Protein AF-A0A8J6ZJK5-F1 (afdb_monomer_lite)

pLDDT: mean 78.64, std 18.68, range [30.69, 98.62]

Radius of gyration: 24.37 Å; chains: 1; bounding box: 62×48×64 Å

Foldseek 3Di:
DDDPVVLVVLLVVVLVLQVQAPAEEEEEPDDDDPLLVLLCVLSVRDHAAYADQDPDDQADPNHGYDHPQVCVVVDDPRYAYEYEDADADPFDQAWDFDQDPVGTDTHGYTYGYPVSSNVNSLQSVLVVVVVVVVVVPPVPDDDDCLSVLVSLQQSDDDPSFFDFDLDRPDDPPHDDFAADADQQEAEEAAEAAPPVSNQLLVQVLNVCSLYVNHAAEYQYAPPRDDPVNVVSCVVSVYHYHHDHADPDLPDPSVVRRVVSVVVRVVCCVVPGNHPYYHYHYSSGHGSHSCVVVVVVVVFVVDPDPDDPDDTDDDDDDDPD

Secondary structure (DSSP, 8-state):
---HHHHHHHHHHHHHHHHH-SEEEEEESSPPPHHHHHHHHHTT--EEEEE--SS--SEETTEEEE-HHHHGGG--TTEEEEEEESS----EEEEEEEEETTEEEEEEEEEEEHHHHHHHHHHHHHHHHHHHHHHTT-TT---SSHHHHHHTS----SSTTS---TT----TTS--------TTEEEEEESS---GGGHHHHHHHHHHHH-TTS-EEEEEETTTS-HHHHHHHHHTTPEEEEEPPPS---GGGHHHHHHHHHHHHHHHHHH---SEEEEEETT-----TTHHHHHHHHHHHS---STT-S-PPP------

Structure (mmCIF, N/CA/C/O backbone):
data_AF-A0A8J6ZJK5-F1
#
_entry.id   AF-A0A8J6ZJK5-F1
#
loop_
_atom_site.group_PDB
_atom_site.id
_atom_site.type_symbol
_atom_site.label_atom_id
_atom_site.label_alt_id
_atom_site.label_comp_id
_atom_site.label_asym_id
_atom_site.label_entity_id
_atom_site.label_seq_id
_atom_site.pdbx_PDB_ins_code
_atom_site.Cartn_x
_atom_site.Cartn_y
_atom_site.Cartn_z
_atom_site.occupancy
_atom_site.B_iso_or_equiv
_atom_site.auth_seq_id
_atom_site.auth_comp_id
_atom_site.auth_asym_id
_atom_site.auth_atom_id
_atom_site.pdbx_PDB_model_num
ATOM 1 N N . MET A 1 1 ? 0.257 11.912 -11.975 1.00 41.59 1 MET A N 1
ATOM 2 C CA . MET A 1 1 ? -0.752 11.065 -12.646 1.00 41.59 1 MET A CA 1
ATOM 3 C C . MET A 1 1 ? -0.160 10.677 -13.988 1.00 41.59 1 MET A C 1
ATOM 5 O O . MET A 1 1 ? 0.191 11.584 -14.732 1.00 41.59 1 MET A O 1
ATOM 9 N N . PHE A 1 2 ? 0.057 9.387 -14.253 1.00 52.62 2 PHE A N 1
ATOM 10 C CA . PHE A 1 2 ? 0.555 8.968 -15.565 1.00 52.62 2 PHE A CA 1
ATOM 11 C C . PHE A 1 2 ? -0.547 9.138 -16.614 1.00 52.62 2 PHE A C 1
ATOM 13 O O . PHE A 1 2 ? -1.710 8.826 -16.362 1.00 52.62 2 PHE A O 1
ATOM 20 N N . ASP A 1 3 ? -0.174 9.677 -17.770 1.00 70.25 3 ASP A N 1
ATOM 21 C CA . ASP A 1 3 ? -1.054 9.825 -18.925 1.00 70.25 3 ASP A CA 1
ATOM 22 C C . ASP A 1 3 ? -1.315 8.440 -19.544 1.00 70.25 3 ASP A C 1
ATOM 24 O O . ASP A 1 3 ? -0.391 7.767 -20.006 1.00 70.25 3 ASP A O 1
ATOM 28 N N . MET A 1 4 ? -2.577 7.998 -19.558 1.00 64.31 4 MET A N 1
ATOM 29 C CA . MET A 1 4 ? -2.952 6.687 -20.094 1.00 64.31 4 MET A CA 1
ATOM 30 C C . MET A 1 4 ? -2.630 6.552 -21.582 1.00 64.31 4 MET A C 1
ATOM 32 O O . MET A 1 4 ? -2.249 5.460 -22.008 1.00 64.31 4 MET A O 1
ATOM 36 N N . ASN A 1 5 ? -2.712 7.638 -22.355 1.00 72.69 5 ASN A N 1
ATOM 37 C CA . ASN A 1 5 ? -2.330 7.649 -23.767 1.00 72.69 5 ASN A CA 1
ATOM 38 C C . ASN A 1 5 ? -0.815 7.519 -23.926 1.00 72.69 5 ASN A C 1
ATOM 40 O O . ASN A 1 5 ? -0.335 6.886 -24.866 1.00 72.69 5 ASN A O 1
ATOM 44 N N . LYS A 1 6 ? -0.038 8.077 -22.990 1.00 79.00 6 LYS A N 1
ATOM 45 C CA . LYS A 1 6 ? 1.409 7.843 -22.924 1.00 79.00 6 LYS A CA 1
ATOM 46 C C . LYS A 1 6 ? 1.703 6.361 -22.673 1.00 79.00 6 LYS A C 1
ATOM 48 O O . LYS A 1 6 ? 2.438 5.779 -23.458 1.00 79.00 6 LYS A O 1
ATOM 53 N N . ILE A 1 7 ? 1.074 5.726 -21.679 1.00 77.06 7 ILE A N 1
ATOM 54 C CA . ILE A 1 7 ? 1.296 4.294 -21.392 1.00 77.06 7 ILE A CA 1
ATOM 55 C C . ILE A 1 7 ? 0.907 3.411 -22.595 1.00 77.06 7 ILE A C 1
ATOM 57 O O . ILE A 1 7 ? 1.635 2.473 -22.912 1.00 77.06 7 ILE A O 1
ATOM 61 N N . GLN A 1 8 ? -0.202 3.710 -23.294 1.00 80.44 8 GLN A N 1
ATOM 62 C CA . GLN A 1 8 ? -0.600 2.987 -24.522 1.00 80.44 8 GLN A CA 1
ATOM 63 C C . GLN A 1 8 ? 0.492 3.027 -25.576 1.00 80.44 8 GLN A C 1
ATOM 65 O O . GLN A 1 8 ? 0.928 1.983 -26.056 1.00 80.44 8 GLN A O 1
ATOM 70 N N . ARG A 1 9 ? 0.936 4.244 -25.902 1.00 84.31 9 ARG A N 1
ATOM 71 C CA . ARG A 1 9 ? 1.973 4.470 -26.906 1.00 84.31 9 ARG A CA 1
ATOM 72 C C . ARG A 1 9 ? 3.266 3.772 -26.516 1.00 84.31 9 ARG A C 1
ATOM 74 O O . ARG A 1 9 ? 3.796 3.024 -27.320 1.00 84.31 9 ARG A O 1
ATOM 81 N N . MET A 1 10 ? 3.694 3.902 -25.261 1.00 84.81 10 MET A N 1
ATOM 82 C CA . MET A 1 10 ? 4.894 3.230 -24.756 1.00 84.81 10 MET A CA 1
ATOM 83 C C . MET A 1 10 ? 4.815 1.709 -24.876 1.00 84.81 10 MET A C 1
ATOM 85 O O . MET A 1 10 ? 5.772 1.082 -25.316 1.00 84.81 10 MET A O 1
ATOM 89 N N . THR A 1 11 ? 3.673 1.119 -24.514 1.00 87.56 11 THR A N 1
ATOM 90 C CA . THR A 1 11 ? 3.456 -0.331 -24.627 1.00 87.56 11 THR A CA 1
ATOM 91 C C . THR A 1 11 ? 3.578 -0.776 -26.084 1.00 87.56 11 THR A C 1
ATOM 93 O O . THR A 1 11 ? 4.310 -1.717 -26.381 1.00 87.56 11 THR A O 1
ATOM 96 N N . ALA A 1 12 ? 2.905 -0.066 -26.996 1.00 89.12 12 ALA A N 1
ATOM 97 C CA . ALA A 1 12 ? 2.914 -0.374 -28.422 1.00 89.12 12 ALA A CA 1
ATOM 98 C C . ALA A 1 12 ? 4.305 -0.190 -29.048 1.00 89.12 12 ALA A C 1
ATOM 100 O O . ALA A 1 12 ? 4.769 -1.056 -29.786 1.00 89.12 12 ALA A O 1
ATOM 101 N N . GLU A 1 13 ? 4.998 0.903 -28.729 1.00 90.06 13 GLU A N 1
ATOM 102 C CA . GLU A 1 13 ? 6.346 1.173 -29.232 1.00 90.06 13 GLU A CA 1
ATOM 103 C C . GLU A 1 13 ? 7.361 0.153 -28.711 1.00 90.06 13 GLU A C 1
ATOM 105 O O . GLU A 1 13 ? 8.210 -0.295 -29.477 1.00 90.06 13 GLU A O 1
ATOM 110 N N . LEU A 1 14 ? 7.260 -0.257 -27.443 1.00 90.00 14 LEU A N 1
ATOM 111 C CA . LEU A 1 14 ? 8.129 -1.280 -26.864 1.00 90.00 14 LEU A CA 1
ATOM 112 C C . LEU A 1 14 ? 7.895 -2.655 -27.516 1.00 90.00 14 LEU A C 1
ATOM 114 O O . LEU A 1 14 ? 8.852 -3.370 -27.808 1.00 90.00 14 LEU A O 1
ATOM 118 N N . GLN A 1 15 ? 6.640 -3.011 -27.807 1.00 90.38 15 GLN A N 1
ATOM 119 C CA . GLN A 1 15 ? 6.311 -4.228 -28.558 1.00 90.38 15 GLN A CA 1
ATOM 120 C C . GLN A 1 15 ? 6.845 -4.176 -29.994 1.00 90.38 15 GLN A C 1
ATOM 122 O O . GLN A 1 15 ? 7.463 -5.134 -30.450 1.00 90.38 15 GLN A O 1
ATOM 127 N N . GLN A 1 16 ? 6.659 -3.059 -30.704 1.00 90.50 16 GLN A N 1
ATOM 128 C CA . GLN A 1 16 ? 7.200 -2.888 -32.057 1.00 90.50 16 GLN A CA 1
ATOM 129 C C . GLN A 1 16 ? 8.729 -2.941 -32.075 1.00 90.50 16 GLN A C 1
ATOM 131 O O . GLN A 1 16 ? 9.316 -3.562 -32.960 1.00 90.50 16 GLN A O 1
ATOM 136 N N . PHE A 1 17 ? 9.372 -2.333 -31.078 1.00 90.06 17 PHE A N 1
ATOM 137 C CA . PHE A 1 17 ? 10.814 -2.407 -30.890 1.00 90.06 17 PHE A CA 1
ATOM 138 C C . PHE A 1 17 ? 11.267 -3.863 -30.736 1.00 90.06 17 PHE A C 1
ATOM 140 O O . PHE A 1 17 ? 12.180 -4.301 -31.433 1.00 90.06 17 PHE A O 1
ATOM 147 N N . ALA A 1 18 ? 10.569 -4.643 -29.910 1.00 89.56 18 ALA A N 1
ATOM 148 C CA . ALA A 1 18 ? 10.882 -6.051 -29.699 1.00 89.56 18 ALA A CA 1
ATOM 149 C C . ALA A 1 18 ? 10.572 -6.969 -30.894 1.00 89.56 18 ALA A C 1
ATOM 151 O O . ALA A 1 18 ? 11.178 -8.025 -31.017 1.00 89.56 18 ALA A O 1
ATOM 152 N N . LEU A 1 19 ? 9.663 -6.580 -31.792 1.00 90.50 19 LEU A N 1
ATOM 153 C CA . LEU A 1 19 ? 9.425 -7.302 -33.050 1.00 90.50 19 LEU A CA 1
ATOM 154 C C . LEU A 1 19 ? 10.522 -7.046 -34.092 1.00 90.50 19 LEU A C 1
ATOM 156 O O . LEU A 1 19 ? 10.737 -7.865 -34.984 1.00 90.50 19 LEU A O 1
ATOM 160 N N . LYS A 1 20 ? 11.198 -5.896 -34.009 1.00 91.69 20 LYS A N 1
ATOM 161 C CA . LYS A 1 20 ? 12.254 -5.509 -34.950 1.00 91.69 20 LYS A CA 1
ATOM 162 C C . LYS A 1 20 ? 13.603 -6.152 -34.611 1.00 91.69 20 LYS A C 1
ATOM 164 O O . LYS A 1 20 ? 14.383 -6.439 -35.523 1.00 91.69 20 LYS A O 1
ATOM 169 N N . TYR A 1 21 ? 13.868 -6.372 -33.325 1.00 92.88 21 TYR A N 1
ATOM 170 C CA . TYR A 1 21 ? 15.169 -6.785 -32.800 1.00 92.88 21 TYR A CA 1
ATOM 171 C C . TYR A 1 21 ? 15.062 -8.080 -31.989 1.00 92.88 21 TYR A C 1
ATOM 173 O O . TYR A 1 21 ? 14.277 -8.160 -31.051 1.00 92.88 21 TYR A O 1
ATOM 181 N N . ASP A 1 22 ? 15.895 -9.071 -32.314 1.00 87.81 22 ASP A N 1
ATOM 182 C CA . ASP A 1 22 ? 15.875 -10.389 -31.655 1.00 87.81 22 ASP A CA 1
ATOM 183 C C . ASP A 1 22 ? 16.887 -10.492 -30.500 1.00 87.81 22 ASP A C 1
ATOM 185 O O . ASP A 1 22 ? 16.759 -11.346 -29.616 1.00 87.81 22 ASP A O 1
ATOM 189 N N . ASP A 1 23 ? 17.920 -9.644 -30.517 1.00 92.69 23 ASP A N 1
ATOM 190 C CA . ASP A 1 23 ? 19.032 -9.679 -29.569 1.00 92.69 23 ASP A CA 1
ATOM 191 C C . ASP A 1 23 ? 18.995 -8.450 -28.658 1.00 92.69 23 ASP A C 1
ATOM 193 O O . ASP A 1 23 ? 19.769 -7.501 -28.792 1.00 92.69 23 ASP A O 1
ATOM 197 N N . ILE A 1 24 ? 18.036 -8.469 -27.732 1.00 94.69 24 ILE A N 1
ATOM 198 C CA . ILE A 1 24 ? 17.768 -7.355 -26.822 1.00 94.69 24 ILE A CA 1
ATOM 199 C C . ILE A 1 24 ? 18.552 -7.528 -25.523 1.00 94.69 24 ILE A C 1
ATOM 201 O O . ILE A 1 24 ? 18.450 -8.557 -24.847 1.00 94.69 24 ILE A O 1
ATOM 205 N N . TYR A 1 25 ? 19.291 -6.489 -25.149 1.00 94.19 25 TYR A N 1
ATOM 206 C CA . TYR A 1 25 ? 20.043 -6.412 -23.900 1.00 94.19 25 TYR A CA 1
ATOM 207 C C . TYR A 1 25 ? 19.501 -5.300 -23.013 1.00 94.19 25 TYR A C 1
ATOM 209 O O . TYR A 1 25 ? 19.121 -4.241 -23.510 1.00 94.19 25 TYR A O 1
ATOM 217 N N . ILE A 1 26 ? 19.494 -5.520 -21.699 1.00 93.00 26 ILE A N 1
ATOM 218 C CA . ILE A 1 26 ? 19.072 -4.494 -20.739 1.00 93.00 26 ILE A CA 1
ATOM 219 C C . ILE A 1 26 ? 20.291 -3.842 -20.101 1.00 93.00 26 ILE A C 1
ATOM 221 O O . ILE A 1 26 ? 21.196 -4.540 -19.656 1.00 93.00 26 ILE A O 1
ATOM 225 N N . ILE A 1 27 ? 20.282 -2.514 -20.007 1.00 91.81 27 ILE A N 1
ATOM 226 C CA . ILE A 1 27 ? 21.262 -1.729 -19.252 1.00 91.81 27 ILE A CA 1
ATOM 227 C C . ILE A 1 27 ? 20.514 -0.979 -18.147 1.00 91.81 27 ILE A C 1
ATOM 229 O O . ILE A 1 27 ? 19.864 0.031 -18.435 1.00 91.81 27 ILE A O 1
ATOM 233 N N . PRO A 1 28 ? 20.553 -1.454 -16.895 1.00 89.38 28 PRO A N 1
ATOM 234 C CA . PRO A 1 28 ? 19.884 -0.770 -15.807 1.00 89.38 28 PRO A CA 1
ATOM 235 C C . PRO A 1 28 ? 20.820 0.246 -15.132 1.00 89.38 28 PRO A C 1
ATOM 237 O O . PRO A 1 28 ? 21.989 -0.036 -14.880 1.00 89.38 28 PRO A O 1
ATOM 240 N N . GLU A 1 29 ? 20.303 1.437 -14.821 1.00 83.31 29 GLU A N 1
ATOM 241 C CA . GLU A 1 29 ? 21.015 2.469 -14.048 1.00 83.31 29 GLU A CA 1
ATOM 242 C C . GLU A 1 29 ? 21.168 2.069 -12.567 1.00 83.31 29 GLU A C 1
ATOM 244 O O . GLU A 1 29 ? 22.120 2.467 -11.899 1.00 83.31 29 GLU A O 1
ATOM 249 N N . LYS A 1 30 ? 20.244 1.244 -12.058 1.00 76.56 30 LYS A N 1
ATOM 250 C CA . LYS A 1 30 ? 20.219 0.732 -10.679 1.00 76.56 30 LYS A CA 1
ATOM 251 C C . LYS A 1 30 ? 19.984 -0.779 -10.638 1.00 76.56 30 LYS A C 1
ATOM 253 O O . LYS A 1 30 ? 19.953 -1.439 -11.669 1.00 76.56 30 LYS A O 1
ATOM 258 N N . ALA A 1 31 ? 19.809 -1.333 -9.438 1.00 70.00 31 ALA A N 1
ATOM 259 C CA . ALA A 1 31 ? 19.440 -2.736 -9.272 1.00 70.00 31 ALA A CA 1
ATOM 260 C C . ALA A 1 31 ? 18.162 -3.065 -10.066 1.00 70.00 31 ALA A C 1
ATOM 262 O O . ALA A 1 31 ? 17.130 -2.417 -9.889 1.00 70.00 31 ALA A O 1
ATOM 263 N N . PHE A 1 32 ? 18.267 -4.066 -10.937 1.00 75.31 32 PHE A N 1
ATOM 264 C CA . PHE A 1 32 ? 17.178 -4.581 -11.760 1.00 75.31 32 PHE A CA 1
ATOM 265 C C . PHE A 1 32 ? 16.187 -5.355 -10.883 1.00 75.31 32 PHE A C 1
ATOM 267 O O . PHE A 1 32 ? 16.587 -6.261 -10.147 1.00 75.31 32 PHE A O 1
ATOM 274 N N . ALA A 1 33 ? 14.910 -4.982 -10.918 1.00 73.25 33 ALA A N 1
ATOM 275 C CA . ALA A 1 33 ? 13.880 -5.574 -10.074 1.00 73.25 33 ALA A CA 1
ATOM 276 C C . ALA A 1 33 ? 13.184 -6.757 -10.766 1.00 73.25 33 ALA A C 1
ATOM 278 O O . ALA A 1 33 ? 13.172 -6.881 -11.990 1.00 73.25 33 ALA A O 1
ATOM 279 N N . LEU A 1 34 ? 12.543 -7.622 -9.972 1.00 68.38 34 LEU A N 1
ATOM 280 C CA . LEU A 1 34 ? 11.737 -8.730 -10.497 1.00 68.38 34 LEU A CA 1
ATOM 281 C C . LEU A 1 34 ? 10.582 -8.228 -11.384 1.00 68.38 34 LEU A C 1
ATOM 283 O O . LEU A 1 34 ? 10.272 -8.845 -12.404 1.00 68.38 34 LEU A O 1
ATOM 287 N N . ASP A 1 35 ? 9.982 -7.095 -11.014 1.00 65.75 35 ASP A N 1
ATOM 288 C CA . ASP A 1 35 ? 8.878 -6.477 -11.755 1.00 65.75 35 ASP A CA 1
ATOM 289 C C . ASP A 1 35 ? 9.311 -6.029 -13.162 1.00 65.75 35 ASP A C 1
ATOM 291 O O . ASP A 1 35 ? 8.541 -6.173 -14.117 1.00 65.75 35 ASP A O 1
ATOM 295 N N . ASP A 1 36 ? 10.567 -5.587 -13.320 1.00 78.81 36 ASP A N 1
ATOM 296 C CA . ASP A 1 36 ? 11.129 -5.215 -14.622 1.00 78.81 36 ASP A CA 1
ATOM 297 C C . ASP A 1 36 ? 11.132 -6.424 -15.565 1.00 78.81 36 ASP A C 1
ATOM 299 O O . ASP A 1 36 ? 10.651 -6.355 -16.698 1.00 78.81 36 ASP A O 1
ATOM 303 N N . LEU A 1 37 ? 11.599 -7.579 -15.080 1.00 79.50 37 LEU A N 1
ATOM 304 C CA . LEU A 1 37 ? 11.608 -8.813 -15.864 1.00 79.50 37 LEU A CA 1
ATOM 305 C C . LEU A 1 37 ? 10.197 -9.321 -16.179 1.00 79.50 37 LEU A C 1
ATOM 307 O O . LEU A 1 37 ? 9.941 -9.818 -17.283 1.00 79.50 37 LEU A O 1
ATOM 311 N N . ALA A 1 38 ? 9.287 -9.215 -15.209 1.00 73.62 38 ALA A N 1
ATOM 312 C CA . ALA A 1 38 ? 7.911 -9.666 -15.350 1.00 73.62 38 ALA A CA 1
ATOM 313 C C . ALA A 1 38 ? 7.194 -8.929 -16.491 1.00 73.62 38 ALA A C 1
ATOM 315 O O . ALA A 1 38 ? 6.465 -9.566 -17.260 1.00 73.62 38 ALA A O 1
ATOM 316 N N . LEU A 1 39 ? 7.452 -7.625 -16.657 1.00 83.94 39 LEU A N 1
ATOM 317 C CA . LEU A 1 39 ? 6.958 -6.857 -17.799 1.00 83.94 39 LEU A CA 1
ATOM 318 C C . LEU A 1 39 ? 7.429 -7.446 -19.129 1.00 83.94 39 LEU A C 1
ATOM 320 O O . LEU A 1 39 ? 6.600 -7.762 -19.985 1.00 83.94 39 LEU A O 1
ATOM 324 N N . PHE A 1 40 ? 8.743 -7.595 -19.311 1.00 86.62 40 PHE A N 1
ATOM 325 C CA . PHE A 1 40 ? 9.303 -8.040 -20.589 1.00 86.62 40 PHE A CA 1
ATOM 326 C C . PHE A 1 40 ? 8.805 -9.433 -20.963 1.00 86.62 40 PHE A C 1
ATOM 328 O O . PHE A 1 40 ? 8.361 -9.643 -22.091 1.00 86.62 40 PHE A O 1
ATOM 335 N N . LYS A 1 41 ? 8.758 -10.358 -19.998 1.00 83.31 41 LYS A N 1
ATOM 336 C CA . LYS A 1 41 ? 8.191 -11.695 -20.208 1.00 83.31 41 LYS A CA 1
ATOM 337 C C . LYS A 1 41 ? 6.734 -11.630 -20.664 1.00 83.31 41 LYS A C 1
ATOM 339 O O . LYS A 1 41 ? 6.336 -12.363 -21.564 1.00 83.31 41 LYS A O 1
ATOM 344 N N . ARG A 1 42 ? 5.937 -10.744 -20.067 1.00 81.06 42 ARG A N 1
ATOM 345 C CA . ARG A 1 42 ? 4.517 -10.586 -20.398 1.00 81.06 42 ARG A CA 1
ATOM 346 C C . ARG A 1 42 ? 4.284 -9.979 -21.775 1.00 81.06 42 ARG A C 1
ATOM 348 O O . ARG A 1 42 ? 3.329 -10.347 -22.448 1.00 81.06 42 ARG A O 1
ATOM 355 N N . LEU A 1 43 ? 5.170 -9.085 -22.194 1.00 84.69 43 LEU A N 1
ATOM 356 C CA . LEU A 1 43 ? 5.200 -8.538 -23.546 1.00 84.69 43 LEU A CA 1
ATOM 357 C C . LEU A 1 43 ? 5.834 -9.495 -24.569 1.00 84.69 43 LEU A C 1
ATOM 359 O O . LEU A 1 43 ? 5.959 -9.128 -25.734 1.00 84.69 43 LEU A O 1
ATOM 363 N N . ASN A 1 44 ? 6.216 -10.708 -24.151 1.00 85.56 44 ASN A N 1
ATOM 364 C CA . ASN A 1 44 ? 6.927 -11.695 -24.962 1.00 85.56 44 ASN A CA 1
ATOM 365 C C . ASN A 1 44 ? 8.256 -11.167 -25.538 1.00 85.56 44 ASN A C 1
ATOM 367 O O . ASN A 1 44 ? 8.681 -11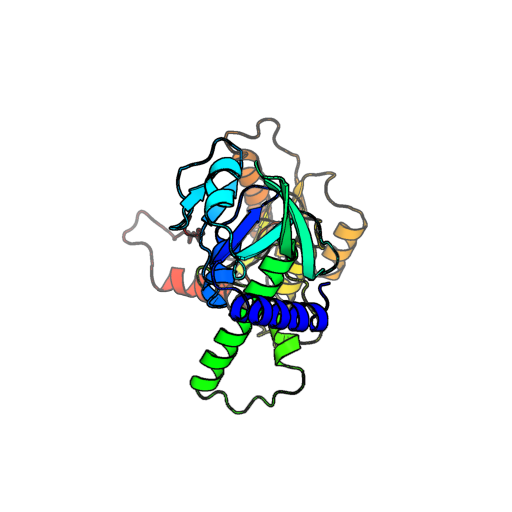.542 -26.629 1.00 85.56 44 ASN A O 1
ATOM 371 N N . ILE A 1 45 ? 8.918 -10.283 -24.793 1.00 90.00 45 ILE A N 1
ATOM 372 C CA . ILE A 1 45 ? 10.204 -9.690 -25.151 1.00 90.00 45 ILE A CA 1
ATOM 373 C C . ILE A 1 45 ? 11.305 -10.585 -24.595 1.00 90.00 45 ILE A C 1
ATOM 375 O O . ILE A 1 45 ? 11.454 -10.743 -23.380 1.00 90.00 45 ILE A O 1
ATOM 379 N N . LYS A 1 46 ? 12.089 -11.185 -25.491 1.00 90.25 46 LYS A N 1
ATOM 380 C CA . LYS A 1 46 ? 13.179 -12.083 -25.114 1.00 90.25 46 LYS A CA 1
ATOM 381 C C . LYS A 1 46 ? 14.441 -11.288 -24.795 1.00 90.25 46 LYS A C 1
ATOM 383 O O . LYS A 1 46 ? 15.134 -10.814 -25.690 1.00 90.25 46 LYS A O 1
ATOM 388 N N . ILE A 1 47 ? 14.766 -11.198 -23.510 1.00 92.88 47 ILE A N 1
ATOM 389 C CA . ILE A 1 47 ? 16.003 -10.568 -23.046 1.00 92.88 47 ILE A CA 1
ATOM 390 C C . ILE A 1 47 ? 17.153 -11.570 -23.143 1.00 92.88 47 ILE A C 1
ATOM 392 O O . ILE A 1 47 ? 17.072 -12.677 -22.609 1.00 92.88 47 ILE A O 1
ATOM 396 N N . ARG A 1 48 ? 18.228 -11.196 -23.842 1.00 93.44 48 ARG A N 1
ATOM 397 C CA . ARG A 1 48 ? 19.423 -12.035 -24.007 1.00 93.44 48 ARG A CA 1
ATOM 398 C C . ARG A 1 48 ? 20.311 -12.028 -22.781 1.00 93.44 48 ARG A C 1
ATOM 400 O O . ARG A 1 48 ? 20.807 -13.083 -22.397 1.00 93.44 48 ARG A O 1
ATOM 407 N N . ALA A 1 49 ? 20.546 -10.846 -22.229 1.00 92.69 49 ALA A N 1
ATOM 408 C CA . ALA A 1 49 ? 21.322 -10.653 -21.018 1.00 92.69 49 ALA A CA 1
ATOM 409 C C . ALA A 1 49 ? 21.083 -9.258 -20.437 1.00 92.69 49 ALA A C 1
ATOM 411 O O . ALA A 1 49 ? 20.643 -8.338 -21.136 1.00 92.69 49 ALA A O 1
ATOM 412 N N . ILE A 1 50 ? 21.445 -9.108 -19.170 1.00 91.81 50 ILE A N 1
ATOM 413 C CA . ILE A 1 50 ? 21.575 -7.817 -18.503 1.00 91.81 50 ILE A CA 1
ATOM 414 C C . ILE A 1 50 ? 23.052 -7.417 -18.566 1.00 91.81 50 ILE A C 1
ATOM 416 O O . ILE A 1 50 ? 23.933 -8.209 -18.232 1.00 91.81 50 ILE A O 1
ATOM 420 N N . ILE A 1 51 ? 23.331 -6.201 -19.024 1.00 91.06 51 ILE A N 1
ATOM 421 C CA . ILE A 1 51 ? 24.674 -5.626 -19.051 1.00 91.06 51 ILE A CA 1
ATOM 422 C C . ILE A 1 51 ? 24.850 -4.801 -17.781 1.00 91.06 51 ILE A C 1
ATOM 424 O O . ILE A 1 51 ? 24.190 -3.776 -17.608 1.00 91.06 51 ILE A O 1
ATOM 428 N N . PHE A 1 52 ? 25.742 -5.241 -16.899 1.00 87.88 52 PHE A N 1
ATOM 429 C CA . PHE A 1 52 ? 26.015 -4.565 -15.635 1.00 87.88 52 PHE A CA 1
ATOM 430 C C . PHE A 1 52 ? 27.488 -4.741 -15.251 1.00 87.88 52 PHE A C 1
ATOM 432 O O . PHE A 1 52 ? 27.969 -5.862 -15.107 1.00 87.88 52 PHE A O 1
ATOM 439 N N . ASP A 1 53 ? 28.214 -3.633 -15.082 1.00 78.69 53 ASP A N 1
ATOM 440 C CA . ASP A 1 53 ? 29.665 -3.655 -14.822 1.00 78.69 53 ASP A CA 1
ATOM 441 C C . ASP A 1 53 ? 30.030 -3.749 -13.321 1.00 78.69 53 ASP A C 1
ATOM 443 O O . ASP A 1 53 ? 31.211 -3.749 -12.965 1.00 78.69 53 ASP A O 1
ATOM 447 N N . GLY A 1 54 ? 29.038 -3.855 -12.429 1.00 76.25 54 GLY A N 1
ATOM 448 C CA . GLY A 1 54 ? 29.245 -4.032 -10.987 1.00 76.25 54 GLY A CA 1
ATOM 449 C C . GLY A 1 54 ? 29.538 -5.479 -10.559 1.00 76.25 54 GLY A C 1
ATOM 450 O O . GLY A 1 54 ? 29.497 -6.415 -11.356 1.00 76.25 54 GLY A O 1
ATOM 451 N N . ASN A 1 55 ? 29.815 -5.672 -9.265 1.00 66.00 55 ASN A N 1
ATOM 452 C CA . ASN A 1 55 ? 29.883 -7.005 -8.656 1.00 66.00 55 ASN A CA 1
ATOM 453 C C . ASN A 1 55 ? 28.456 -7.530 -8.456 1.00 66.00 55 ASN A C 1
ATOM 455 O O . ASN A 1 55 ? 27.827 -7.236 -7.442 1.00 66.00 55 ASN A O 1
ATOM 459 N N . ALA A 1 56 ? 27.948 -8.263 -9.440 1.00 65.50 56 ALA A N 1
ATOM 460 C CA . ALA A 1 56 ? 26.652 -8.925 -9.386 1.00 65.50 56 ALA A CA 1
ATOM 461 C C . ALA A 1 56 ? 26.811 -10.438 -9.582 1.00 65.50 56 ALA A C 1
ATOM 463 O O . ALA A 1 56 ? 27.857 -10.914 -10.037 1.00 65.50 56 ALA A O 1
ATOM 464 N N . ASP A 1 57 ? 25.767 -11.186 -9.233 1.00 72.56 57 ASP A N 1
ATOM 465 C CA . ASP A 1 57 ? 25.663 -12.604 -9.559 1.00 72.56 57 ASP A CA 1
ATOM 466 C C . ASP A 1 57 ? 25.791 -12.828 -11.074 1.00 72.56 57 ASP A C 1
ATOM 468 O O . ASP A 1 57 ? 25.534 -11.938 -11.883 1.00 72.56 57 ASP A O 1
ATOM 472 N N . LYS A 1 58 ? 26.189 -14.039 -11.485 1.00 80.38 58 LYS A N 1
ATOM 473 C CA . LYS A 1 58 ? 26.344 -14.386 -12.914 1.00 80.38 58 LYS A CA 1
ATOM 474 C C . LYS A 1 58 ? 25.017 -14.387 -13.684 1.00 80.38 58 LYS A C 1
ATOM 476 O O . LYS A 1 58 ? 25.010 -14.455 -14.912 1.00 80.38 58 LYS A O 1
ATOM 481 N N . GLU A 1 59 ? 23.903 -14.349 -12.969 1.00 82.69 59 GLU A N 1
ATOM 482 C CA . GLU A 1 59 ? 22.554 -14.438 -13.500 1.00 82.69 59 GLU A CA 1
ATOM 483 C C . GLU A 1 59 ? 21.583 -13.774 -12.524 1.00 82.69 59 GLU A C 1
ATOM 485 O O . GLU A 1 59 ? 21.786 -13.822 -11.311 1.00 82.69 59 GLU A O 1
ATOM 490 N N . LEU A 1 60 ? 20.514 -13.186 -13.052 1.00 78.69 60 LEU A N 1
ATOM 491 C CA . LEU A 1 60 ? 19.413 -12.640 -12.278 1.00 78.69 60 LEU A CA 1
ATOM 492 C C . LEU A 1 60 ? 18.093 -13.149 -12.864 1.00 78.69 60 LEU A C 1
ATOM 494 O O . LEU A 1 60 ? 17.760 -12.870 -14.015 1.00 78.69 60 LEU A O 1
ATOM 498 N N . PHE A 1 61 ? 17.356 -13.926 -12.065 1.00 77.75 61 PHE A N 1
ATOM 499 C CA . PHE A 1 61 ? 16.046 -14.495 -12.415 1.00 77.75 61 PHE A CA 1
ATOM 500 C C . PHE A 1 61 ? 16.002 -15.276 -13.749 1.00 77.75 61 PHE A C 1
ATOM 502 O O . PHE A 1 61 ? 15.046 -15.134 -14.515 1.00 77.75 61 PHE A O 1
ATOM 509 N N . GLY A 1 62 ? 17.007 -16.096 -14.071 1.00 80.62 62 GLY A N 1
ATOM 510 C CA . GLY A 1 62 ? 17.037 -16.817 -15.353 1.00 80.62 62 GLY A CA 1
ATOM 511 C C . GLY A 1 62 ? 17.751 -16.071 -16.481 1.00 80.62 62 GLY A C 1
ATOM 512 O O . GLY A 1 62 ? 17.940 -16.639 -17.557 1.00 80.62 62 GLY A O 1
ATOM 513 N N . VAL A 1 63 ? 18.110 -14.796 -16.282 1.00 85.44 63 VAL A N 1
ATOM 514 C CA . VAL A 1 63 ? 18.738 -13.952 -17.306 1.00 85.44 63 VAL A CA 1
ATOM 515 C C . VAL A 1 63 ? 20.216 -13.752 -16.972 1.00 85.44 63 VAL A C 1
ATOM 517 O O . VAL A 1 63 ? 20.527 -13.240 -15.895 1.00 85.44 63 VAL A O 1
ATOM 520 N N . PRO A 1 64 ? 21.149 -14.120 -17.867 1.00 90.56 64 PRO A N 1
ATOM 521 C CA . PRO A 1 64 ? 22.571 -13.990 -17.585 1.00 90.56 64 PRO A CA 1
ATOM 522 C C . PRO A 1 64 ? 22.966 -12.518 -17.446 1.00 90.56 64 PRO A C 1
ATOM 524 O O . PRO A 1 64 ? 22.468 -11.657 -18.179 1.00 90.56 64 PRO A O 1
ATOM 527 N N . ILE A 1 65 ? 23.891 -12.244 -16.529 1.00 90.00 65 ILE A N 1
ATOM 528 C CA . ILE A 1 65 ? 24.516 -10.931 -16.375 1.00 90.00 65 ILE A CA 1
ATOM 529 C C . ILE A 1 65 ? 25.903 -10.989 -17.009 1.00 90.00 65 ILE A C 1
ATOM 531 O O . ILE A 1 65 ? 26.690 -11.893 -16.731 1.00 90.00 65 ILE A O 1
ATOM 535 N N . PHE A 1 66 ? 26.204 -10.013 -17.858 1.00 89.88 66 PHE A N 1
ATOM 536 C CA . PHE A 1 66 ? 27.510 -9.871 -18.489 1.00 89.88 66 PHE A CA 1
ATOM 537 C C . PHE A 1 66 ? 28.045 -8.457 -18.310 1.00 89.88 66 PHE A C 1
ATOM 539 O O . PHE A 1 66 ? 27.289 -7.487 -18.222 1.00 89.88 66 PHE A O 1
ATOM 546 N N . LYS A 1 67 ? 29.369 -8.328 -18.345 1.00 88.44 67 LYS A N 1
ATOM 547 C CA . LYS A 1 67 ? 30.008 -7.014 -18.456 1.00 88.44 67 LYS A CA 1
ATOM 548 C C . LYS A 1 67 ? 29.892 -6.495 -19.878 1.00 88.44 67 LYS A C 1
ATOM 550 O O . LYS A 1 67 ? 29.885 -7.280 -20.831 1.00 88.44 67 LYS A O 1
ATOM 555 N N . MET A 1 68 ? 29.899 -5.175 -20.057 1.00 85.75 68 MET A N 1
ATOM 556 C CA . MET A 1 68 ? 29.850 -4.582 -21.402 1.00 85.75 68 MET A CA 1
ATOM 557 C C . MET A 1 68 ? 30.984 -5.130 -22.288 1.00 85.75 68 MET A C 1
ATOM 559 O O . MET A 1 68 ? 30.788 -5.402 -23.475 1.00 85.75 68 MET A O 1
ATOM 563 N N . THR A 1 69 ? 32.153 -5.391 -21.689 1.00 84.94 69 THR A N 1
ATOM 564 C CA . THR A 1 69 ? 33.338 -5.939 -22.363 1.00 84.94 69 THR A CA 1
ATOM 565 C C . THR A 1 69 ? 33.182 -7.369 -22.897 1.00 84.94 69 THR A C 1
ATOM 567 O O . THR A 1 69 ? 33.968 -7.806 -23.741 1.00 84.94 69 THR A O 1
ATOM 570 N N . GLU A 1 70 ? 32.185 -8.108 -22.420 1.00 86.00 70 GLU A N 1
ATOM 571 C CA . GLU A 1 70 ? 31.909 -9.491 -22.813 1.00 86.00 70 GLU A CA 1
ATOM 572 C C . GLU A 1 70 ? 30.820 -9.558 -23.887 1.00 86.00 70 GLU A C 1
ATOM 574 O O . GLU A 1 70 ? 30.838 -10.447 -24.743 1.00 86.00 70 GLU A O 1
ATOM 579 N N . VAL A 1 71 ? 29.882 -8.606 -23.863 1.00 87.62 71 VAL A N 1
ATOM 580 C CA . VAL A 1 71 ? 28.705 -8.625 -24.737 1.00 87.62 71 VAL A CA 1
ATOM 581 C C . VAL A 1 71 ? 28.971 -7.999 -26.095 1.00 87.62 71 VAL A C 1
ATOM 583 O O . VAL A 1 71 ? 28.441 -8.508 -27.078 1.00 87.62 71 VAL A O 1
ATOM 586 N N . TYR A 1 72 ? 29.824 -6.973 -26.203 1.00 84.69 72 TYR A N 1
ATOM 587 C CA . TYR A 1 72 ? 29.983 -6.254 -27.477 1.00 84.69 72 TYR A CA 1
ATOM 588 C C . TYR A 1 72 ? 30.420 -7.156 -28.649 1.00 84.69 72 TYR A C 1
ATOM 590 O O . TYR A 1 72 ? 30.135 -6.856 -29.804 1.00 84.69 72 TYR A O 1
ATOM 598 N N . LYS A 1 73 ? 31.084 -8.288 -28.366 1.00 85.25 73 LYS A N 1
ATOM 599 C CA . LYS A 1 73 ? 31.482 -9.299 -29.367 1.00 85.25 73 LYS A CA 1
ATOM 600 C C . LYS A 1 73 ? 30.299 -10.036 -29.997 1.00 85.25 73 LYS A C 1
ATOM 602 O O . LYS A 1 73 ? 30.480 -10.715 -30.999 1.00 85.25 73 LYS A O 1
ATOM 607 N N . LYS A 1 74 ? 29.122 -9.940 -29.383 1.00 87.38 74 LYS A N 1
ATOM 608 C CA . LYS A 1 74 ? 27.878 -10.592 -29.799 1.00 87.38 74 LYS A CA 1
ATOM 609 C C . LYS A 1 74 ? 26.932 -9.636 -30.530 1.00 87.38 74 LYS A C 1
ATOM 611 O O . LYS A 1 74 ? 25.909 -10.091 -31.028 1.00 87.38 74 LYS A O 1
ATOM 616 N N . PHE A 1 75 ? 27.254 -8.341 -30.587 1.00 89.75 75 PHE A N 1
ATOM 617 C CA . PHE A 1 75 ? 26.412 -7.345 -31.242 1.00 89.75 75 PHE A CA 1
ATOM 618 C C . PHE A 1 75 ? 26.372 -7.549 -32.759 1.00 89.75 75 PHE A C 1
ATOM 620 O O . PHE A 1 75 ? 27.385 -7.829 -33.397 1.00 89.75 75 PHE A O 1
ATOM 627 N N . ASN A 1 76 ? 25.180 -7.387 -33.321 1.00 87.62 76 ASN A N 1
ATOM 628 C CA . ASN A 1 76 ? 24.869 -7.523 -34.737 1.00 87.62 76 ASN A CA 1
ATOM 629 C C . ASN A 1 76 ? 23.756 -6.530 -35.133 1.00 87.62 76 ASN A C 1
ATOM 631 O O . ASN A 1 76 ? 23.252 -5.773 -34.308 1.00 87.62 76 ASN A O 1
ATOM 635 N N . GLU A 1 77 ? 23.346 -6.541 -36.398 1.00 85.56 77 GLU A N 1
ATOM 636 C CA . GLU A 1 77 ? 22.315 -5.640 -36.941 1.00 85.56 77 GLU A CA 1
ATOM 637 C C . GLU A 1 77 ? 20.915 -5.798 -36.315 1.00 85.56 77 GLU A C 1
ATOM 639 O O . GLU A 1 77 ? 20.093 -4.884 -36.393 1.00 85.56 77 GLU A O 1
ATOM 644 N N . ARG A 1 78 ? 20.647 -6.936 -35.664 1.00 90.75 78 ARG A N 1
ATOM 645 C CA . ARG A 1 78 ? 19.408 -7.223 -34.925 1.00 90.75 78 ARG A CA 1
ATOM 646 C C . ARG A 1 78 ? 19.545 -6.983 -33.419 1.00 90.75 78 ARG A C 1
ATOM 648 O O . ARG A 1 78 ? 18.626 -7.314 -32.670 1.00 90.75 78 ARG A O 1
ATOM 655 N N . THR A 1 79 ? 20.669 -6.417 -32.973 1.00 93.00 79 THR A N 1
ATOM 656 C CA . THR A 1 79 ? 20.910 -6.067 -31.572 1.00 93.00 79 THR A CA 1
ATOM 657 C C . THR A 1 79 ? 20.255 -4.747 -31.208 1.00 93.00 79 THR A C 1
ATOM 659 O O . THR A 1 79 ? 20.353 -3.766 -31.946 1.00 93.00 79 THR A O 1
ATOM 662 N N . ALA A 1 80 ? 19.650 -4.708 -30.025 1.00 94.25 80 ALA A N 1
ATOM 663 C CA . ALA A 1 80 ? 19.092 -3.490 -29.469 1.00 94.25 80 ALA A CA 1
ATOM 664 C C . ALA A 1 80 ? 19.231 -3.428 -27.949 1.00 94.25 80 ALA A C 1
ATOM 666 O O . ALA A 1 80 ? 19.433 -4.440 -27.275 1.00 94.25 80 ALA A O 1
ATOM 667 N N . LEU A 1 81 ? 19.120 -2.217 -27.411 1.00 93.88 81 LEU A N 1
ATOM 668 C CA . LEU A 1 81 ? 19.250 -1.950 -25.986 1.00 93.88 81 LEU A CA 1
ATOM 669 C C . LEU A 1 81 ? 17.911 -1.506 -25.400 1.00 93.88 81 LEU A C 1
ATOM 671 O O . LEU A 1 81 ? 17.177 -0.736 -26.013 1.00 93.88 81 LEU A O 1
ATOM 675 N N . ILE A 1 82 ? 17.616 -1.941 -24.182 1.00 92.88 82 ILE A N 1
ATOM 676 C CA . ILE A 1 82 ? 16.610 -1.315 -23.326 1.00 92.88 82 ILE A CA 1
ATOM 677 C C . ILE A 1 82 ? 17.353 -0.715 -22.142 1.00 92.88 82 ILE A C 1
ATOM 679 O O . ILE A 1 82 ? 18.028 -1.427 -21.400 1.00 92.88 82 ILE A O 1
ATOM 683 N N . MET A 1 83 ? 17.251 0.597 -21.970 1.00 90.69 83 MET A N 1
ATOM 684 C CA . MET A 1 83 ? 17.883 1.288 -20.854 1.00 90.69 83 MET A CA 1
ATOM 685 C C . MET A 1 83 ? 16.857 1.633 -19.791 1.00 90.69 83 MET A C 1
ATOM 687 O O . MET A 1 83 ? 15.873 2.311 -20.092 1.00 90.69 83 MET A O 1
ATOM 691 N N . LEU A 1 84 ? 17.119 1.194 -18.561 1.00 88.69 84 LEU A N 1
ATOM 692 C CA . LEU A 1 84 ? 16.258 1.464 -17.416 1.00 88.69 84 LEU A CA 1
ATOM 693 C C . LEU A 1 84 ? 16.846 2.575 -16.560 1.00 88.69 84 LEU A C 1
ATOM 695 O O . LEU A 1 84 ? 17.895 2.386 -15.949 1.00 88.69 84 LEU A O 1
ATOM 699 N N . PHE A 1 85 ? 16.147 3.704 -16.493 1.00 85.12 85 PHE A N 1
ATOM 700 C CA . PHE A 1 85 ? 16.544 4.853 -15.681 1.00 85.12 85 PHE A CA 1
ATOM 701 C C . PHE A 1 85 ? 15.716 4.961 -14.398 1.00 85.12 85 PHE A C 1
ATOM 703 O O . PHE A 1 85 ? 14.566 4.519 -14.319 1.00 85.12 85 PHE A O 1
ATOM 710 N N . GLU A 1 86 ? 16.290 5.574 -13.367 1.00 77.00 86 GLU A N 1
ATOM 711 C CA . GLU A 1 86 ? 15.592 5.799 -12.104 1.00 77.00 86 GLU A CA 1
ATOM 712 C C . GLU A 1 86 ? 14.502 6.865 -12.241 1.00 77.00 86 GLU A C 1
ATOM 714 O O . GLU A 1 86 ? 13.418 6.722 -11.676 1.00 77.00 86 GLU A O 1
ATOM 719 N N . LYS A 1 87 ? 14.775 7.929 -13.001 1.00 73.50 87 LYS A N 1
ATOM 720 C CA . LYS A 1 87 ? 13.846 9.047 -13.178 1.00 73.50 87 LYS A CA 1
ATOM 721 C C . LYS A 1 87 ? 13.097 8.942 -14.504 1.00 73.50 87 LYS A C 1
ATOM 723 O O . LYS A 1 87 ? 13.674 8.473 -15.483 1.00 73.50 87 LYS A O 1
ATOM 728 N N . PRO A 1 88 ? 11.839 9.420 -14.564 1.00 63.41 88 PRO A N 1
ATOM 729 C CA . PRO A 1 88 ? 11.112 9.552 -15.817 1.00 63.41 88 PRO A CA 1
ATOM 730 C C . PRO A 1 88 ? 11.932 10.368 -16.811 1.00 63.41 88 PRO A C 1
ATOM 732 O O . PRO A 1 88 ? 12.250 11.534 -16.566 1.00 63.41 88 PRO A O 1
ATOM 735 N N . VAL A 1 89 ? 12.259 9.748 -17.932 1.00 67.50 89 VAL A N 1
ATOM 736 C CA . VAL A 1 89 ? 12.879 10.399 -19.080 1.00 67.50 89 VAL A CA 1
ATOM 737 C C . VAL A 1 89 ? 11.843 10.458 -20.199 1.00 67.50 89 VAL A C 1
ATOM 739 O O . VAL A 1 89 ? 10.914 9.647 -20.222 1.00 67.50 89 VAL A O 1
ATOM 742 N N . PRO A 1 90 ? 11.910 11.446 -21.105 1.00 63.09 90 PRO A N 1
ATOM 743 C CA . PRO A 1 90 ? 11.093 11.406 -22.306 1.00 63.09 90 PRO A CA 1
ATOM 744 C C . PRO A 1 90 ? 11.306 10.062 -23.004 1.00 63.09 90 PRO A C 1
ATOM 746 O O . PRO A 1 90 ? 12.434 9.574 -23.076 1.00 63.09 90 PRO A O 1
ATOM 749 N N . LEU A 1 91 ? 10.221 9.472 -23.498 1.00 61.31 91 LEU A N 1
ATOM 750 C CA . LEU A 1 91 ? 10.297 8.270 -24.312 1.00 61.31 91 LEU A CA 1
ATOM 751 C C . LEU A 1 91 ? 11.113 8.601 -25.557 1.00 61.31 91 LEU A C 1
ATOM 753 O O . LEU A 1 91 ? 10.699 9.438 -26.361 1.00 61.31 91 LEU A O 1
ATOM 757 N N . ILE A 1 92 ? 12.284 7.991 -25.691 1.00 66.12 92 ILE A N 1
ATOM 758 C CA . ILE A 1 92 ? 13.133 8.204 -26.854 1.00 66.12 92 ILE A CA 1
ATOM 759 C C . ILE A 1 92 ? 13.559 6.826 -27.342 1.00 66.12 92 ILE A C 1
ATOM 761 O O . ILE A 1 92 ? 14.380 6.153 -26.717 1.00 66.12 92 ILE A O 1
ATOM 765 N N . GLN A 1 93 ? 13.009 6.421 -28.487 1.00 72.25 93 GLN A N 1
ATOM 766 C CA . GLN A 1 93 ? 13.738 5.521 -29.367 1.00 72.25 93 GLN A CA 1
ATOM 767 C C . GLN A 1 93 ? 14.933 6.309 -29.892 1.00 72.25 93 GLN A C 1
ATOM 769 O O . GLN A 1 93 ? 14.784 7.247 -30.675 1.00 72.25 93 GLN A O 1
ATOM 774 N N . THR A 1 94 ? 16.112 5.985 -29.382 1.00 81.06 94 THR A N 1
ATOM 775 C CA . THR A 1 94 ? 17.352 6.679 -29.715 1.00 81.06 94 THR A CA 1
ATOM 776 C C . THR A 1 94 ? 18.343 5.713 -30.341 1.00 81.06 94 THR A C 1
ATOM 778 O O . THR A 1 94 ? 18.105 4.509 -30.437 1.00 81.06 94 THR A O 1
ATOM 781 N N . THR A 1 95 ? 19.472 6.250 -30.778 1.00 84.38 95 THR A N 1
ATOM 782 C CA . THR A 1 95 ? 20.657 5.468 -31.102 1.00 84.38 95 THR A CA 1
ATOM 783 C C . THR A 1 95 ? 21.754 5.831 -30.111 1.00 84.38 95 THR A C 1
ATOM 785 O O . THR A 1 95 ? 21.981 7.007 -29.836 1.00 84.38 95 THR A O 1
ATOM 788 N N . ILE A 1 96 ? 22.417 4.823 -29.553 1.00 84.19 96 ILE A N 1
ATOM 789 C CA . ILE A 1 96 ? 23.477 4.988 -28.564 1.00 84.19 96 ILE A CA 1
ATOM 790 C C . ILE A 1 96 ? 24.785 4.524 -29.162 1.00 84.19 96 ILE A C 1
ATOM 792 O O . ILE A 1 96 ? 24.913 3.378 -29.591 1.00 84.19 96 ILE A O 1
ATOM 796 N N . ASP A 1 97 ? 25.771 5.411 -29.126 1.00 85.12 97 ASP A N 1
ATOM 797 C CA . ASP A 1 97 ? 27.137 5.078 -29.489 1.00 85.12 97 ASP A CA 1
ATOM 798 C C . ASP A 1 97 ? 27.807 4.318 -28.344 1.00 85.12 97 ASP A C 1
ATOM 800 O O . ASP A 1 97 ? 28.219 4.893 -27.334 1.00 85.12 97 ASP A O 1
ATOM 804 N N . VAL A 1 98 ? 27.961 3.013 -28.521 1.00 82.12 98 VAL A N 1
ATOM 805 C CA . VAL A 1 98 ? 28.753 2.165 -27.638 1.00 82.12 98 VAL A CA 1
ATOM 806 C C . VAL A 1 98 ? 30.186 2.124 -28.154 1.00 82.12 98 VAL A C 1
ATOM 808 O O . VAL A 1 98 ? 30.456 1.799 -29.314 1.00 82.12 98 VAL A O 1
ATOM 811 N N . LYS A 1 99 ? 31.139 2.456 -27.280 1.00 79.56 99 LYS A N 1
ATOM 812 C CA . LYS A 1 99 ? 32.564 2.332 -27.589 1.00 79.56 99 LYS A CA 1
ATOM 813 C C . LYS A 1 99 ? 32.971 0.862 -27.497 1.00 79.56 99 LYS A C 1
ATOM 815 O O . LYS A 1 99 ? 32.888 0.259 -26.432 1.00 79.56 99 LYS A O 1
ATOM 820 N N . VAL A 1 100 ? 33.441 0.310 -28.608 1.00 78.62 100 VAL A N 1
ATOM 821 C CA . VAL A 1 100 ? 33.932 -1.069 -28.733 1.00 78.62 100 VAL A CA 1
ATOM 822 C C . VAL A 1 100 ? 35.413 -1.049 -29.145 1.00 78.62 100 VAL A C 1
ATOM 824 O O . VAL A 1 100 ? 35.896 -0.023 -29.626 1.00 78.62 100 VAL A O 1
ATOM 827 N N . PRO A 1 101 ? 36.191 -2.132 -28.965 1.00 74.75 101 PRO A N 1
ATOM 828 C CA . PRO A 1 101 ? 37.634 -2.105 -29.237 1.00 74.75 101 PRO A CA 1
ATOM 829 C C . PRO A 1 101 ? 38.016 -1.724 -30.673 1.00 74.75 101 PRO A C 1
ATOM 831 O O . PRO A 1 101 ? 39.089 -1.174 -30.890 1.00 74.75 101 PRO A O 1
ATOM 834 N N . TRP A 1 102 ? 37.142 -1.992 -31.646 1.00 74.62 102 TRP A N 1
ATOM 835 C CA . TRP A 1 102 ? 37.351 -1.672 -33.063 1.00 74.62 102 TRP A CA 1
ATOM 836 C C . TRP A 1 102 ? 36.679 -0.365 -33.516 1.00 74.62 102 TRP A C 1
ATOM 838 O O . TRP A 1 102 ? 36.648 -0.088 -34.711 1.00 74.62 102 TRP A O 1
ATOM 848 N N . GLY A 1 103 ? 36.136 0.448 -32.600 1.00 81.94 103 GLY A N 1
ATOM 849 C CA . GLY A 1 103 ? 35.563 1.754 -32.939 1.00 81.94 103 GLY A CA 1
ATOM 850 C C . GLY A 1 103 ? 34.321 2.127 -32.133 1.00 81.94 103 GLY A C 1
ATOM 851 O O . GLY A 1 103 ? 34.184 1.792 -30.958 1.00 81.94 103 GLY A O 1
ATOM 852 N N . LYS A 1 104 ? 33.405 2.864 -32.761 1.00 82.31 104 LYS A N 1
ATOM 853 C CA . LYS A 1 104 ? 32.080 3.160 -32.206 1.00 82.31 104 LYS A CA 1
ATOM 854 C C . LYS A 1 104 ? 31.035 2.332 -32.942 1.00 82.31 104 LYS A C 1
ATOM 856 O O . LYS A 1 104 ? 31.067 2.255 -34.166 1.00 82.31 104 LYS A O 1
ATOM 861 N N . CYS A 1 105 ? 30.133 1.718 -32.189 1.00 82.25 105 CYS A N 1
ATOM 862 C CA . CYS A 1 105 ? 28.976 1.008 -32.712 1.00 82.25 105 CYS A CA 1
ATOM 863 C C . CYS A 1 105 ? 27.720 1.743 -32.249 1.00 82.25 105 CYS A C 1
ATOM 865 O O . CYS A 1 105 ? 27.544 1.956 -31.053 1.00 82.25 105 CYS A O 1
ATOM 867 N N . SER A 1 106 ? 26.874 2.143 -33.189 1.00 87.69 106 SER A N 1
ATOM 868 C CA . SER A 1 106 ? 25.637 2.864 -32.908 1.00 87.69 106 SER A CA 1
ATOM 869 C C . SER A 1 106 ? 24.489 1.857 -32.837 1.00 87.69 106 SER A C 1
ATOM 871 O O . SER A 1 106 ? 24.162 1.224 -33.839 1.00 87.69 106 SER A O 1
ATOM 873 N N . LEU A 1 107 ? 23.906 1.678 -31.651 1.00 90.12 107 LEU A N 1
ATOM 874 C CA . LEU A 1 107 ? 22.847 0.699 -31.409 1.00 90.12 107 LEU A CA 1
ATOM 875 C C . LEU A 1 107 ? 21.499 1.372 -31.157 1.00 90.12 107 LEU A C 1
ATOM 877 O O . LEU A 1 107 ? 21.444 2.354 -30.417 1.00 90.12 107 LEU A O 1
ATOM 881 N N . PRO A 1 108 ? 20.399 0.829 -31.697 1.00 93.06 108 PRO A N 1
ATOM 882 C CA . PRO A 1 108 ? 19.064 1.281 -31.346 1.00 93.06 108 PRO A CA 1
ATOM 883 C C . PRO A 1 108 ? 18.800 1.004 -29.865 1.00 93.06 108 PRO A C 1
ATOM 885 O O . PRO A 1 108 ? 19.095 -0.081 -29.356 1.00 93.06 108 PRO A O 1
ATOM 888 N N . ALA A 1 109 ? 18.229 1.985 -29.175 1.00 91.88 109 ALA A N 1
ATOM 889 C CA . ALA A 1 109 ? 17.923 1.893 -27.761 1.00 91.88 109 ALA A CA 1
ATOM 890 C C . ALA A 1 109 ? 16.515 2.397 -27.461 1.00 91.88 109 ALA A C 1
ATOM 892 O O . ALA A 1 109 ? 16.092 3.441 -27.960 1.00 91.88 109 ALA A O 1
ATOM 893 N N . PHE A 1 110 ? 15.817 1.660 -26.606 1.00 91.44 110 PHE A N 1
ATOM 894 C CA . PHE A 1 110 ? 14.558 2.065 -26.010 1.00 91.44 110 PHE A CA 1
ATOM 895 C C . PHE A 1 110 ? 14.815 2.506 -24.575 1.00 91.44 110 PHE A C 1
ATOM 897 O O . PHE A 1 110 ? 15.293 1.724 -23.753 1.00 91.44 110 PHE A O 1
ATOM 904 N N . VAL A 1 111 ? 14.518 3.764 -24.275 1.00 89.75 111 VAL A N 1
ATOM 905 C CA . VAL A 1 111 ? 14.751 4.329 -22.948 1.00 89.75 111 VAL A CA 1
ATOM 906 C C . VAL A 1 111 ? 13.437 4.397 -22.178 1.00 89.75 111 VAL A C 1
ATOM 908 O O . VAL A 1 111 ? 12.454 4.935 -22.687 1.00 89.75 111 VAL A O 1
ATOM 911 N N . ILE A 1 112 ? 13.422 3.858 -20.960 1.00 87.44 112 ILE A N 1
ATOM 912 C CA . ILE A 1 112 ? 12.239 3.824 -20.095 1.00 87.44 112 ILE A CA 1
ATOM 913 C C . ILE A 1 112 ? 12.645 3.930 -18.620 1.00 87.44 112 ILE A C 1
ATOM 915 O O . ILE A 1 112 ? 13.712 3.455 -18.232 1.00 87.44 112 ILE A O 1
ATOM 919 N N . SER A 1 113 ? 11.822 4.564 -17.783 1.00 85.00 113 SER A N 1
ATOM 920 C CA . SER A 1 113 ? 12.072 4.587 -16.337 1.00 85.00 113 SER A CA 1
ATOM 921 C C . SER A 1 113 ? 11.453 3.398 -15.602 1.00 85.00 113 SER A C 1
ATOM 923 O O . SER A 1 113 ? 10.486 2.799 -16.070 1.00 85.00 113 SER A O 1
ATOM 925 N N . GLY A 1 114 ? 11.954 3.090 -14.403 1.00 79.19 114 GLY A N 1
ATOM 926 C CA . GLY A 1 114 ? 11.348 2.058 -13.548 1.00 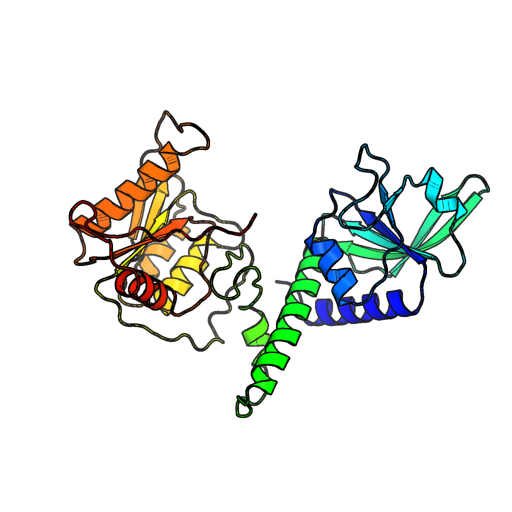79.19 114 GLY A CA 1
ATOM 927 C C . GLY A 1 114 ? 9.869 2.328 -13.228 1.00 79.19 114 GLY A C 1
ATOM 928 O O . GLY A 1 114 ? 9.045 1.418 -13.274 1.00 79.19 114 GLY A O 1
ATOM 929 N N . ASP A 1 115 ? 9.493 3.589 -12.991 1.00 76.12 115 ASP A N 1
ATOM 930 C CA . ASP A 1 115 ? 8.088 3.948 -12.753 1.00 76.12 115 ASP A CA 1
ATOM 931 C C . ASP A 1 115 ? 7.207 3.700 -13.989 1.00 76.12 115 ASP A C 1
ATOM 933 O O . ASP A 1 115 ? 6.036 3.340 -13.872 1.00 76.12 115 ASP A O 1
ATOM 937 N N . GLU A 1 116 ? 7.758 3.895 -15.188 1.00 81.69 116 GLU A N 1
ATOM 938 C CA . GLU A 1 116 ? 7.053 3.658 -16.445 1.00 81.69 116 GLU A CA 1
ATOM 939 C C . GLU A 1 116 ? 6.925 2.165 -16.759 1.00 81.69 116 GLU A C 1
ATOM 941 O O . GLU A 1 116 ? 5.865 1.733 -17.210 1.00 81.69 116 GLU A O 1
ATOM 946 N N . VAL A 1 117 ? 7.964 1.373 -16.475 1.00 80.88 117 VAL A N 1
ATOM 947 C CA . VAL A 1 117 ? 7.914 -0.097 -16.530 1.00 80.88 117 VAL A CA 1
ATOM 948 C C . VAL A 1 117 ? 6.782 -0.615 -15.648 1.00 80.88 117 VAL A C 1
ATOM 950 O O . VAL A 1 117 ? 5.919 -1.353 -16.126 1.00 80.88 117 VAL A O 1
ATOM 953 N N . LEU A 1 118 ? 6.732 -0.168 -14.390 1.00 73.69 118 LEU A N 1
ATOM 954 C CA . LEU A 1 118 ? 5.664 -0.527 -13.458 1.00 73.69 118 LEU A CA 1
ATOM 955 C C . LEU A 1 118 ? 4.292 -0.107 -13.994 1.00 73.69 118 LEU A C 1
ATOM 957 O O . LEU A 1 118 ? 3.376 -0.922 -14.049 1.00 73.69 118 LEU A O 1
ATOM 961 N N . ALA A 1 119 ? 4.156 1.124 -14.493 1.00 74.88 119 ALA A N 1
ATOM 962 C CA . ALA A 1 119 ? 2.892 1.608 -15.044 1.00 74.88 119 ALA A CA 1
ATOM 963 C C . ALA A 1 119 ? 2.397 0.787 -16.257 1.00 74.88 119 ALA A C 1
ATOM 965 O O . ALA A 1 119 ? 1.190 0.569 -16.405 1.00 74.88 119 ALA A O 1
ATOM 966 N N . ILE A 1 120 ? 3.301 0.317 -17.128 1.00 80.06 120 ILE A N 1
ATOM 967 C CA . ILE A 1 120 ? 2.947 -0.588 -18.234 1.00 80.06 120 ILE A CA 1
ATOM 968 C C . ILE A 1 120 ? 2.560 -1.966 -17.691 1.00 80.06 120 ILE A C 1
ATOM 970 O O . ILE A 1 120 ? 1.541 -2.524 -18.105 1.00 80.06 120 ILE A O 1
ATOM 974 N N . TYR A 1 121 ? 3.352 -2.520 -16.772 1.00 74.81 121 TYR A N 1
ATOM 975 C CA . TYR A 1 121 ? 3.102 -3.836 -16.187 1.00 74.81 121 TYR A CA 1
ATOM 976 C C . TYR A 1 121 ? 1.720 -3.908 -15.535 1.00 74.81 121 TYR A C 1
ATOM 978 O O . TYR A 1 121 ? 0.925 -4.804 -15.840 1.00 74.81 121 TYR A O 1
ATOM 986 N N . ASP A 1 122 ? 1.411 -2.911 -14.713 1.00 67.00 122 ASP A N 1
ATOM 987 C CA . ASP A 1 122 ? 0.146 -2.749 -14.006 1.00 67.00 122 ASP A CA 1
ATOM 988 C C . ASP A 1 122 ? -1.041 -2.735 -14.969 1.00 67.00 122 ASP A C 1
ATOM 990 O O . ASP A 1 122 ? -2.054 -3.408 -14.764 1.00 67.00 122 ASP A O 1
ATOM 994 N N . ARG A 1 123 ? -0.895 -2.014 -16.081 1.00 73.12 123 ARG A N 1
ATOM 995 C CA . ARG A 1 123 ? -1.914 -1.948 -17.123 1.00 73.12 123 ARG A CA 1
ATOM 996 C C . ARG A 1 123 ? -2.135 -3.293 -17.814 1.00 73.12 123 ARG A C 1
ATOM 998 O O . ARG A 1 123 ? -3.277 -3.673 -18.064 1.00 73.12 123 ARG A O 1
ATOM 1005 N N . LEU A 1 124 ? -1.071 -3.999 -18.183 1.00 69.12 124 LEU A N 1
ATOM 1006 C CA . LEU A 1 124 ? -1.202 -5.306 -18.839 1.00 69.12 124 LEU A CA 1
ATOM 1007 C C . LEU A 1 124 ? -1.814 -6.343 -17.895 1.00 69.12 124 LEU A C 1
ATOM 1009 O O . LEU A 1 124 ? -2.545 -7.236 -18.328 1.00 69.12 124 LEU A O 1
ATOM 1013 N N . LEU A 1 125 ? -1.524 -6.224 -16.598 1.00 63.22 125 LEU A N 1
ATOM 1014 C CA . LEU A 1 125 ? -2.170 -7.010 -15.558 1.00 63.22 125 LEU A CA 1
ATOM 1015 C C . LEU A 1 125 ? -3.670 -6.760 -15.518 1.00 63.22 125 LEU A C 1
ATOM 1017 O O . LEU A 1 125 ? -4.441 -7.716 -15.537 1.00 63.22 125 LEU A O 1
ATOM 1021 N N . PHE A 1 126 ? -4.057 -5.492 -15.562 1.00 60.31 126 PHE A N 1
ATOM 1022 C CA . PHE A 1 126 ? -5.446 -5.075 -15.596 1.00 60.31 126 PHE A CA 1
ATOM 1023 C C . PHE A 1 126 ? -6.225 -5.614 -16.806 1.00 60.31 126 PHE A C 1
ATOM 1025 O O . PHE A 1 126 ? -7.308 -6.163 -16.623 1.00 60.31 126 PHE A O 1
ATOM 1032 N N . LEU A 1 127 ? -5.676 -5.509 -18.022 1.00 62.78 127 LEU A N 1
ATOM 1033 C CA . LEU A 1 127 ? -6.357 -5.998 -19.231 1.00 62.78 127 LEU A CA 1
ATOM 1034 C C . LEU A 1 127 ? -6.636 -7.503 -19.155 1.00 62.78 127 LEU A C 1
ATOM 1036 O O . LEU A 1 127 ? -7.765 -7.921 -19.377 1.00 62.78 127 LEU A O 1
ATOM 1040 N N . LYS A 1 128 ? -5.652 -8.294 -18.706 1.00 64.50 128 LYS A N 1
ATOM 1041 C CA . LYS A 1 128 ? -5.842 -9.737 -18.500 1.00 64.50 128 LYS A CA 1
ATOM 1042 C C . LYS A 1 128 ? -6.961 -10.038 -17.497 1.00 64.50 128 LYS A C 1
ATOM 1044 O O . LYS A 1 128 ? -7.681 -11.013 -17.667 1.00 64.50 128 LYS A O 1
ATOM 1049 N N . TYR A 1 129 ? -7.091 -9.237 -16.438 1.00 57.56 129 TYR A N 1
ATOM 1050 C CA . TYR A 1 129 ? -8.172 -9.427 -15.472 1.00 57.56 129 TYR A CA 1
ATOM 1051 C C . TYR A 1 129 ? -9.538 -9.093 -16.064 1.00 57.56 129 TYR A C 1
ATOM 1053 O O . TYR A 1 129 ? -10.475 -9.836 -15.802 1.00 57.56 129 TYR A O 1
ATOM 1061 N N . ILE A 1 130 ? -9.660 -8.029 -16.869 1.00 56.97 130 ILE A N 1
ATOM 1062 C CA . ILE A 1 130 ? -10.907 -7.758 -17.600 1.00 56.97 130 ILE A CA 1
ATOM 1063 C C . ILE A 1 130 ? -11.287 -8.968 -18.445 1.00 56.97 130 ILE A C 1
ATOM 1065 O O . ILE A 1 130 ? -12.425 -9.413 -18.342 1.00 56.97 130 ILE A O 1
ATOM 1069 N N . ASP A 1 131 ? -10.348 -9.505 -19.225 1.00 56.84 131 ASP A N 1
ATOM 1070 C CA . ASP A 1 131 ? -10.620 -10.641 -20.109 1.00 56.84 131 ASP A CA 1
ATOM 1071 C C . ASP A 1 131 ? -11.149 -11.844 -19.309 1.00 56.84 131 ASP A C 1
ATOM 1073 O O . ASP A 1 131 ? -12.181 -12.406 -19.662 1.00 56.84 131 ASP A O 1
ATOM 1077 N N . MET A 1 132 ? -10.542 -12.145 -18.152 1.00 53.12 132 MET A N 1
ATOM 1078 C CA . MET A 1 132 ? -11.025 -13.195 -17.242 1.00 53.12 132 MET A CA 1
ATOM 1079 C C . MET A 1 132 ? -12.451 -12.936 -16.719 1.00 53.12 132 MET A C 1
ATOM 1081 O O . MET A 1 132 ? -13.257 -13.856 -16.654 1.00 53.12 132 MET A O 1
ATOM 1085 N N . TYR A 1 133 ? -12.789 -11.696 -16.347 1.00 48.06 133 TYR A N 1
ATOM 1086 C CA . TYR A 1 133 ? -14.136 -11.362 -15.855 1.00 48.06 133 TYR A CA 1
ATOM 1087 C C . TYR A 1 133 ? -15.198 -11.340 -16.965 1.00 48.06 133 TYR A C 1
ATOM 1089 O O . TYR A 1 133 ? -16.373 -11.588 -16.691 1.00 48.06 133 TYR A O 1
ATOM 1097 N N . VAL A 1 134 ? -14.806 -11.020 -18.202 1.00 53.94 134 VAL A N 1
ATOM 1098 C CA . VAL A 1 134 ? -15.685 -11.089 -19.378 1.00 53.94 134 VAL A CA 1
ATOM 1099 C C . VAL A 1 134 ? -15.978 -12.549 -19.731 1.00 53.94 134 VAL A C 1
ATOM 1101 O O . VAL A 1 134 ? -17.131 -12.880 -19.999 1.00 53.94 134 VAL A O 1
ATOM 1104 N N . GLU A 1 135 ? -14.975 -13.429 -19.657 1.00 51.25 135 GLU A N 1
ATOM 1105 C CA . GLU A 1 135 ? -15.124 -14.877 -19.871 1.00 51.25 135 GLU A CA 1
ATOM 1106 C C . GLU A 1 135 ? -16.076 -15.543 -18.853 1.00 51.25 135 GLU A C 1
ATOM 1108 O O . GLU A 1 135 ? -16.790 -16.479 -19.210 1.00 51.25 135 GLU A O 1
ATOM 1113 N N . ASP A 1 136 ? -16.176 -15.012 -17.629 1.00 46.78 136 ASP A N 1
ATOM 1114 C CA . ASP A 1 136 ? -17.081 -15.496 -16.570 1.00 46.78 136 ASP A CA 1
ATOM 1115 C C . ASP A 1 136 ? -18.557 -15.031 -16.719 1.00 46.78 136 ASP A C 1
ATOM 1117 O O . ASP A 1 136 ? -19.381 -15.255 -15.828 1.00 46.78 136 ASP A O 1
ATOM 1121 N N . GLY A 1 137 ? -18.938 -14.403 -17.841 1.00 38.16 137 GLY A N 1
ATOM 1122 C CA . GLY A 1 137 ? -20.347 -14.146 -18.189 1.00 38.16 137 GLY A CA 1
ATOM 1123 C C . GLY A 1 137 ? -20.969 -12.867 -17.609 1.00 38.16 137 GLY A C 1
ATOM 1124 O O . GLY A 1 137 ? -22.193 -12.723 -17.587 1.00 38.16 137 GLY A O 1
ATOM 1125 N N . LEU A 1 138 ? -20.161 -11.896 -17.173 1.00 45.72 138 LEU A N 1
ATOM 1126 C CA . LEU A 1 138 ? -20.617 -10.559 -16.748 1.00 45.72 138 LEU A CA 1
ATOM 1127 C C . LEU A 1 138 ? -20.784 -9.587 -17.940 1.00 45.72 138 LEU A C 1
ATOM 1129 O O . LEU A 1 138 ? -20.373 -8.427 -17.890 1.00 45.72 138 LEU A O 1
ATOM 1133 N N . GLU A 1 139 ? -21.414 -10.045 -19.026 1.00 43.62 139 GLU A N 1
ATOM 1134 C CA . GLU A 1 139 ? -21.512 -9.341 -20.321 1.00 43.62 139 GLU A CA 1
ATOM 1135 C C . GLU A 1 139 ? -22.319 -8.023 -20.293 1.00 43.62 139 GLU A C 1
ATOM 1137 O O . GLU A 1 139 ? -22.282 -7.238 -21.242 1.00 43.62 139 GLU A O 1
ATOM 1142 N N . SER A 1 140 ? -23.056 -7.722 -19.217 1.00 44.53 140 SER A N 1
ATOM 1143 C CA . SER A 1 140 ? -23.989 -6.584 -19.188 1.00 44.53 140 SER A CA 1
ATOM 1144 C C . SER A 1 140 ? -23.348 -5.218 -18.911 1.00 44.53 140 SER A C 1
ATOM 1146 O O . SER A 1 140 ? -24.059 -4.217 -18.805 1.00 44.53 140 SER A O 1
ATOM 1148 N N . VAL A 1 141 ? -22.025 -5.133 -18.773 1.00 43.81 141 VAL A N 1
ATOM 1149 C CA . VAL A 1 141 ? -21.347 -3.883 -18.413 1.00 43.81 141 VAL A CA 1
ATOM 1150 C C . VAL A 1 141 ? -20.739 -3.230 -19.657 1.00 43.81 141 VAL A C 1
ATOM 1152 O O . VAL A 1 141 ? -19.571 -3.420 -19.987 1.00 43.81 141 VAL A O 1
ATOM 1155 N N . ARG A 1 142 ? -21.562 -2.450 -20.374 1.00 40.16 142 ARG A N 1
ATOM 1156 C CA . ARG A 1 142 ? -21.141 -1.675 -21.555 1.00 40.16 142 ARG A CA 1
ATOM 1157 C C . ARG A 1 142 ? -19.986 -0.714 -21.232 1.00 40.16 142 ARG A C 1
ATOM 1159 O O . ARG A 1 142 ? -19.971 -0.037 -20.206 1.00 40.16 142 ARG A O 1
ATOM 1166 N N . SER A 1 143 ? -19.033 -0.672 -22.157 1.00 41.31 143 SER A N 1
ATOM 1167 C CA . SER A 1 143 ? -17.611 -0.375 -21.972 1.00 41.31 143 SER A CA 1
ATOM 1168 C C . SER A 1 143 ? -17.182 1.063 -22.278 1.00 41.31 143 SER A C 1
ATOM 1170 O O . SER A 1 143 ? -16.037 1.280 -22.669 1.00 41.31 143 SER A O 1
ATOM 1172 N N . ASP A 1 144 ? -18.040 2.061 -22.074 1.00 40.62 144 ASP A N 1
ATOM 1173 C CA . ASP A 1 144 ? -17.646 3.449 -22.335 1.00 40.62 144 ASP A CA 1
ATOM 1174 C C . ASP A 1 144 ? -17.116 4.091 -21.047 1.00 40.62 144 ASP A C 1
ATOM 1176 O O . ASP A 1 144 ? -17.852 4.543 -20.171 1.00 40.62 144 ASP A O 1
ATOM 1180 N N . GLY A 1 145 ? -15.789 4.061 -20.898 1.00 44.75 145 GLY A N 1
ATOM 1181 C CA . GLY A 1 145 ? -15.055 4.718 -19.811 1.00 44.75 145 GLY A CA 1
ATOM 1182 C C . GLY A 1 145 ? -14.982 3.943 -18.492 1.00 44.75 145 GLY A C 1
ATOM 1183 O O . GLY A 1 145 ? -14.218 4.333 -17.607 1.00 44.75 145 GLY A O 1
ATOM 1184 N N . LEU A 1 146 ? -15.706 2.829 -18.347 1.00 38.16 146 LEU A N 1
ATOM 1185 C CA . LEU A 1 146 ? -15.590 1.965 -17.171 1.00 38.16 146 LEU A CA 1
ATOM 1186 C C . LEU A 1 146 ? -14.224 1.266 -17.067 1.00 38.16 146 LEU A C 1
ATOM 1188 O O . LEU A 1 146 ? -13.669 1.297 -15.975 1.00 38.16 146 LEU A O 1
ATOM 1192 N N . PRO A 1 147 ? -13.615 0.732 -18.147 1.00 42.22 147 PRO A N 1
ATOM 1193 C CA . PRO A 1 147 ? -12.296 0.107 -18.061 1.00 42.22 147 PRO A CA 1
ATOM 1194 C C . PRO A 1 147 ? -11.227 1.079 -17.563 1.00 42.22 147 PRO A C 1
ATOM 1196 O O . PRO A 1 147 ? -10.432 0.738 -16.704 1.00 42.22 147 PRO A O 1
ATOM 1199 N N . GLU A 1 148 ? -11.239 2.328 -18.022 1.00 36.78 148 GLU A N 1
ATOM 1200 C CA . GLU A 1 148 ? -10.254 3.337 -17.615 1.00 36.78 148 GLU A CA 1
ATOM 1201 C C . GLU A 1 148 ? -10.480 3.828 -16.178 1.00 36.78 148 GLU A C 1
ATOM 1203 O O . GLU A 1 148 ? -9.538 4.091 -15.426 1.00 36.78 148 GLU A O 1
ATOM 1208 N N . ARG A 1 149 ? -11.752 3.890 -15.774 1.00 36.31 149 ARG A N 1
ATOM 1209 C CA . ARG A 1 149 ? -12.159 4.197 -14.409 1.00 36.31 149 ARG A CA 1
ATOM 1210 C C . ARG A 1 149 ? -11.793 3.083 -13.452 1.00 36.31 149 ARG A C 1
ATOM 1212 O O . ARG A 1 149 ? -11.288 3.443 -12.401 1.00 36.31 149 ARG A O 1
ATOM 1219 N N . PHE A 1 150 ? -11.971 1.818 -13.845 1.00 35.09 150 PHE A N 1
ATOM 1220 C CA . PHE A 1 150 ? -11.680 0.568 -13.125 1.00 35.09 150 PHE A CA 1
ATOM 1221 C C . PHE A 1 150 ? -10.171 0.219 -13.115 1.00 35.09 150 PHE A C 1
ATOM 1223 O O . PHE A 1 150 ? -9.678 -0.386 -12.165 1.00 35.09 150 PHE A O 1
ATOM 1230 N N . ALA A 1 151 ? -9.410 0.704 -14.108 1.00 36.31 151 ALA A N 1
ATOM 1231 C CA . ALA A 1 151 ? -7.952 0.549 -14.229 1.00 36.31 151 ALA A CA 1
ATOM 1232 C C . ALA A 1 151 ? -7.163 1.249 -13.118 1.00 36.31 151 ALA A C 1
ATOM 1234 O O . ALA A 1 151 ? -6.063 0.830 -12.773 1.00 36.31 151 ALA A O 1
ATOM 1235 N N . ARG A 1 152 ? -7.715 2.318 -12.536 1.00 35.59 152 ARG A N 1
ATOM 1236 C CA . ARG A 1 152 ? -7.039 3.113 -11.492 1.00 35.59 152 ARG A CA 1
ATOM 1237 C C . ARG A 1 152 ? -7.006 2.441 -10.108 1.00 35.59 152 ARG A C 1
ATOM 1239 O O . ARG A 1 152 ? -6.314 2.929 -9.219 1.00 35.59 152 ARG A O 1
ATOM 1246 N N . GLY A 1 153 ? -7.745 1.351 -9.918 1.00 36.12 153 GLY A N 1
ATOM 1247 C CA . GLY A 1 153 ? -8.077 0.772 -8.615 1.00 36.12 153 GLY A CA 1
ATOM 1248 C C . GLY A 1 153 ? -7.659 -0.684 -8.455 1.00 36.12 153 GLY A C 1
ATOM 1249 O O . GLY A 1 153 ? -7.831 -1.235 -7.371 1.00 36.12 153 GLY A O 1
ATOM 1250 N N . LEU A 1 154 ? -7.069 -1.301 -9.484 1.00 34.19 154 LEU A N 1
ATOM 1251 C CA . LEU A 1 154 ? -6.786 -2.741 -9.506 1.00 34.19 154 LEU A CA 1
ATOM 1252 C C . LEU A 1 154 ? -5.367 -3.124 -9.932 1.00 34.19 154 LEU A C 1
ATOM 1254 O O . LEU A 1 154 ? -5.132 -4.237 -10.394 1.00 34.19 154 LEU A O 1
ATOM 1258 N N . THR A 1 155 ? -4.376 -2.268 -9.702 1.00 34.34 155 THR A N 1
ATOM 1259 C CA . THR A 1 155 ? -3.025 -2.816 -9.564 1.00 34.34 155 THR A CA 1
ATOM 1260 C C . THR A 1 155 ? -2.995 -3.681 -8.301 1.00 34.34 155 THR A C 1
ATOM 1262 O O . THR A 1 155 ? -3.333 -3.125 -7.260 1.00 34.34 155 THR A O 1
ATOM 1265 N N . ALA A 1 156 ? -2.712 -4.999 -8.401 1.00 37.25 156 ALA A N 1
ATOM 1266 C CA . ALA A 1 156 ? -2.549 -5.986 -7.306 1.00 37.25 156 ALA A CA 1
ATOM 1267 C C . ALA A 1 156 ? -2.092 -7.389 -7.733 1.00 37.25 156 ALA A C 1
ATOM 1269 O O . ALA A 1 156 ? -2.834 -8.078 -8.411 1.00 37.25 156 ALA A O 1
ATOM 1270 N N . CYS A 1 157 ? -0.925 -7.844 -7.244 1.00 32.06 157 CYS A N 1
ATOM 1271 C CA . CYS A 1 157 ? -0.547 -9.253 -6.985 1.00 32.06 157 CYS A CA 1
ATOM 1272 C C . CYS A 1 157 ? 0.486 -9.246 -5.824 1.00 32.06 157 CYS A C 1
ATOM 1274 O O . CYS A 1 157 ? 1.344 -8.368 -5.817 1.00 32.06 157 CYS A O 1
ATOM 1276 N N . ALA A 1 158 ? 0.475 -10.080 -4.775 1.00 33.09 158 ALA A N 1
ATOM 1277 C CA . ALA A 1 158 ? 0.045 -11.471 -4.592 1.00 33.09 158 ALA A CA 1
ATOM 1278 C C . ALA A 1 158 ? -1.092 -11.647 -3.545 1.00 33.09 158 ALA A C 1
ATOM 1280 O O . ALA A 1 158 ? -1.178 -10.884 -2.590 1.00 33.09 158 ALA A O 1
ATOM 1281 N N . ASP A 1 159 ? -1.959 -12.646 -3.773 1.00 39.53 159 ASP A N 1
ATOM 1282 C CA . ASP A 1 159 ? -3.413 -12.702 -3.478 1.00 39.53 159 ASP A CA 1
ATOM 1283 C C . ASP A 1 159 ? -4.171 -11.451 -3.984 1.00 39.53 159 ASP A C 1
ATOM 1285 O O . ASP A 1 159 ? -4.043 -10.374 -3.397 1.00 39.53 159 ASP A O 1
ATOM 1289 N N . PRO A 1 160 ? -4.993 -11.566 -5.051 1.00 40.09 160 PRO A N 1
ATOM 1290 C CA . PRO A 1 160 ? -5.686 -10.429 -5.666 1.00 40.09 160 PRO A CA 1
ATOM 1291 C C . PRO A 1 160 ? -6.576 -9.616 -4.706 1.00 40.09 160 PRO A C 1
ATOM 1293 O O . PRO A 1 160 ? -7.015 -8.524 -5.060 1.00 40.09 160 PRO A O 1
ATOM 1296 N N . ARG A 1 161 ? -6.855 -10.119 -3.495 1.00 39.47 161 ARG A N 1
ATOM 1297 C CA . ARG A 1 161 ? -7.732 -9.483 -2.505 1.00 39.47 161 ARG A CA 1
ATOM 1298 C C . ARG A 1 161 ? -6.981 -8.725 -1.398 1.00 39.47 161 ARG A C 1
ATOM 1300 O O . ARG A 1 161 ? -7.605 -7.973 -0.659 1.00 39.47 161 ARG A O 1
ATOM 1307 N N . PHE A 1 162 ? -5.662 -8.860 -1.241 1.00 40.34 162 PHE A N 1
ATOM 1308 C CA . PHE A 1 162 ? -4.983 -8.353 -0.027 1.00 40.34 162 PHE A CA 1
ATOM 1309 C C . PHE A 1 162 ? -3.694 -7.568 -0.272 1.00 40.34 162 PHE A C 1
ATOM 1311 O O . PHE A 1 162 ? -2.786 -7.572 0.557 1.00 40.34 162 PHE A O 1
ATOM 1318 N N . VAL A 1 163 ? -3.607 -6.840 -1.383 1.00 45.78 163 VAL A N 1
ATOM 1319 C CA . VAL A 1 163 ? -2.353 -6.174 -1.751 1.00 45.78 163 VAL A CA 1
ATOM 1320 C C . VAL A 1 163 ? -2.299 -4.701 -1.330 1.00 45.78 163 VAL A C 1
ATOM 1322 O O . VAL A 1 163 ? -3.159 -3.895 -1.684 1.00 45.78 163 VAL A O 1
ATOM 1325 N N . ASN A 1 164 ? -1.210 -4.354 -0.637 1.00 40.09 164 ASN A N 1
ATOM 1326 C CA . ASN A 1 164 ? -0.812 -2.994 -0.274 1.00 40.09 164 ASN A CA 1
ATOM 1327 C C . ASN A 1 164 ? -0.191 -2.255 -1.471 1.00 40.09 164 ASN A C 1
ATOM 1329 O O . ASN A 1 164 ? 1.002 -2.404 -1.733 1.00 40.09 164 ASN A O 1
ATOM 1333 N N . PHE A 1 165 ? -0.951 -1.411 -2.171 1.00 44.22 165 PHE A N 1
ATOM 1334 C CA . PHE A 1 165 ? -0.365 -0.491 -3.160 1.00 44.22 165 PHE A CA 1
ATOM 1335 C C . PHE A 1 165 ? -0.042 0.819 -2.513 1.00 44.22 165 PHE A C 1
ATOM 1337 O O . PHE A 1 165 ? -0.989 1.493 -2.152 1.00 44.22 165 PHE A O 1
ATOM 1344 N N . LYS A 1 166 ? 1.230 1.224 -2.452 1.00 37.91 166 LYS A N 1
ATOM 1345 C CA . LYS A 1 166 ? 1.650 2.578 -2.043 1.00 37.91 166 LYS A CA 1
ATOM 1346 C C . LYS A 1 166 ? 1.279 3.683 -3.053 1.00 37.91 166 LYS A C 1
ATOM 1348 O O . LYS A 1 166 ? 1.403 4.860 -2.731 1.00 37.91 166 LYS A O 1
ATOM 1353 N N . TYR A 1 167 ? 0.810 3.325 -4.255 1.00 36.53 167 TYR A N 1
ATOM 1354 C CA . TYR A 1 167 ? 0.749 4.241 -5.407 1.00 36.53 167 TYR A CA 1
ATOM 1355 C C . TYR A 1 167 ? -0.624 4.390 -6.083 1.00 36.53 167 TYR A C 1
ATOM 1357 O O . TYR A 1 167 ? -0.721 5.055 -7.112 1.00 36.53 167 TYR A O 1
ATOM 1365 N N . GLN A 1 168 ? -1.709 3.844 -5.519 1.00 44.94 168 GLN A N 1
ATOM 1366 C CA . GLN A 1 168 ? -3.037 4.091 -6.091 1.00 44.94 168 GLN A CA 1
ATOM 1367 C C . GLN A 1 168 ? -3.518 5.523 -5.818 1.00 44.94 168 GLN A C 1
ATOM 1369 O O . GLN A 1 168 ? -3.849 5.882 -4.681 1.00 44.94 168 GLN A O 1
ATOM 1374 N N . LEU A 1 169 ? -3.624 6.304 -6.897 1.00 38.34 169 LEU A N 1
ATOM 1375 C CA . LEU A 1 169 ? -4.421 7.526 -6.961 1.00 38.34 169 LEU A CA 1
ATOM 1376 C C . LEU A 1 169 ? -5.900 7.126 -6.991 1.00 38.34 169 LEU A C 1
ATOM 1378 O O . LEU A 1 169 ? -6.424 6.697 -8.017 1.00 38.34 169 LEU A O 1
ATOM 1382 N N . PHE A 1 170 ? -6.568 7.244 -5.848 1.00 42.59 170 PHE A N 1
ATOM 1383 C CA . PHE A 1 170 ? -7.978 6.910 -5.721 1.00 42.59 170 PHE A CA 1
ATOM 1384 C C . PHE A 1 170 ? -8.849 7.933 -6.467 1.00 42.59 170 PHE A C 1
ATOM 1386 O O . PHE A 1 170 ? -8.946 9.096 -6.070 1.00 42.59 170 PHE A O 1
ATOM 1393 N N . ASP A 1 171 ? -9.505 7.517 -7.553 1.00 40.50 171 ASP A N 1
ATOM 1394 C CA . ASP A 1 171 ? -10.486 8.359 -8.241 1.00 40.50 171 ASP A CA 1
ATOM 1395 C C . ASP A 1 171 ? -11.849 8.257 -7.540 1.00 40.50 171 ASP A C 1
ATOM 1397 O O . ASP A 1 171 ? -12.595 7.284 -7.684 1.00 40.50 171 ASP A O 1
ATOM 1401 N N . ARG A 1 172 ? -12.184 9.291 -6.758 1.00 42.28 172 ARG A N 1
ATOM 1402 C CA . ARG A 1 172 ? -13.418 9.385 -5.962 1.00 42.28 172 ARG A CA 1
ATOM 1403 C C . ARG A 1 172 ? -14.718 9.237 -6.770 1.00 42.28 172 ARG A C 1
ATOM 1405 O O . ARG A 1 172 ? -15.749 9.013 -6.142 1.00 42.28 172 ARG A O 1
ATOM 1412 N N . ARG A 1 173 ? -14.709 9.390 -8.101 1.00 38.34 173 ARG A N 1
ATOM 1413 C CA . ARG A 1 173 ? -15.932 9.613 -8.901 1.00 38.34 173 ARG A CA 1
ATOM 1414 C C . ARG A 1 173 ? -16.494 8.385 -9.625 1.00 38.34 173 ARG A C 1
ATOM 1416 O O . ARG A 1 173 ? -17.534 8.520 -10.264 1.00 38.34 173 ARG A O 1
ATOM 1423 N N . SER A 1 174 ? -15.841 7.221 -9.555 1.00 40.12 174 SER A N 1
ATOM 1424 C CA . SER A 1 174 ? -16.015 6.241 -10.641 1.00 40.12 174 SER A CA 1
ATOM 1425 C C . SER A 1 174 ? -16.085 4.753 -10.274 1.00 40.12 174 SER A C 1
ATOM 1427 O O . SER A 1 174 ? -16.169 3.931 -11.181 1.00 40.12 174 SER A O 1
ATOM 1429 N N . TYR A 1 175 ? -16.084 4.391 -8.989 1.00 47.97 175 TYR A N 1
ATOM 1430 C CA . TYR A 1 175 ? -16.201 2.993 -8.554 1.00 47.97 175 TYR A CA 1
ATOM 1431 C C . TYR A 1 175 ? -17.518 2.745 -7.831 1.00 47.97 175 TYR A C 1
ATOM 1433 O O . TYR A 1 175 ? -17.887 3.522 -6.946 1.00 47.97 175 TYR A O 1
ATOM 1441 N N . PHE A 1 176 ? -18.177 1.629 -8.152 1.00 48.25 176 PHE A N 1
ATOM 1442 C CA . PHE A 1 176 ? -19.152 1.034 -7.246 1.00 48.25 176 PHE A CA 1
ATOM 1443 C C . PHE A 1 176 ? -18.411 0.592 -5.982 1.00 48.25 176 PHE A C 1
ATOM 1445 O O . PHE A 1 176 ? -17.435 -0.153 -6.060 1.00 48.25 176 PHE A O 1
ATOM 1452 N N . LYS A 1 177 ? -18.843 1.096 -4.828 1.00 60.94 177 LYS A N 1
ATOM 1453 C CA . LYS A 1 177 ? -18.281 0.738 -3.526 1.00 60.94 177 LYS A CA 1
ATOM 1454 C C . LYS A 1 177 ? -19.389 0.050 -2.746 1.00 60.94 177 LYS A C 1
ATOM 1456 O O . LYS A 1 177 ? -20.357 0.734 -2.395 1.00 60.94 177 LYS A O 1
ATOM 1461 N N . PRO A 1 178 ? -19.300 -1.266 -2.503 1.00 65.19 178 PRO A N 1
ATOM 1462 C CA . PRO A 1 178 ? -20.263 -1.900 -1.630 1.00 65.19 178 PRO A CA 1
ATOM 1463 C C . PRO A 1 178 ? -20.136 -1.246 -0.254 1.00 65.19 178 PRO A C 1
ATOM 1465 O O . PRO A 1 178 ? -19.045 -0.937 0.228 1.00 65.19 178 PRO A O 1
ATOM 1468 N N . THR A 1 179 ? -21.288 -0.936 0.324 1.00 74.50 179 THR A N 1
ATOM 1469 C CA . THR A 1 179 ? -21.378 -0.357 1.656 1.00 74.50 179 THR A CA 1
ATOM 1470 C C . THR A 1 179 ? -21.789 -1.466 2.602 1.00 74.50 179 THR A C 1
ATOM 1472 O O . THR A 1 179 ? -22.846 -2.069 2.414 1.00 74.50 179 THR A O 1
ATOM 1475 N N . HIS A 1 180 ? -20.977 -1.727 3.621 1.00 76.88 180 HIS A N 1
ATOM 1476 C CA . HIS A 1 180 ? -21.295 -2.726 4.636 1.00 76.88 180 HIS A CA 1
ATOM 1477 C C . HIS A 1 180 ? -21.568 -2.058 5.977 1.00 76.88 180 HIS A C 1
ATOM 1479 O O . HIS A 1 180 ? -20.782 -1.243 6.467 1.00 76.88 180 HIS A O 1
ATOM 1485 N N . THR A 1 181 ? -22.662 -2.462 6.613 1.00 80.19 181 THR A N 1
ATOM 1486 C CA . THR A 1 181 ? -22.949 -2.135 8.009 1.00 80.19 181 THR A CA 1
ATOM 1487 C C . THR A 1 181 ? -22.277 -3.175 8.904 1.00 80.19 181 THR A C 1
ATOM 1489 O O . THR A 1 181 ? -22.713 -4.325 8.981 1.00 80.19 181 THR A O 1
ATOM 1492 N N . LEU A 1 182 ? -21.173 -2.783 9.538 1.00 83.75 182 LEU A N 1
ATOM 1493 C CA . LEU A 1 182 ? -20.393 -3.598 10.470 1.00 83.75 182 LEU A CA 1
ATOM 1494 C C . LEU A 1 182 ? -20.164 -2.802 11.753 1.00 83.75 182 LEU A C 1
ATOM 1496 O O . LEU A 1 182 ? -19.126 -2.173 11.938 1.00 83.75 182 LEU A O 1
ATOM 1500 N N . ASP A 1 183 ? -21.156 -2.830 12.635 1.00 85.56 183 ASP A N 1
ATOM 1501 C CA . ASP A 1 183 ? -21.174 -1.962 13.818 1.00 85.56 183 ASP A CA 1
ATOM 1502 C C . ASP A 1 183 ? -20.373 -2.544 15.001 1.00 85.56 183 ASP A C 1
ATOM 1504 O O . ASP A 1 183 ? -20.107 -1.864 15.987 1.00 85.56 183 ASP A O 1
ATOM 1508 N N . ASP A 1 184 ? -19.951 -3.808 14.910 1.00 93.19 184 ASP A N 1
ATOM 1509 C CA . ASP A 1 184 ? -19.169 -4.511 15.934 1.00 93.19 184 ASP A CA 1
ATOM 1510 C C . ASP A 1 184 ? -17.664 -4.560 15.623 1.00 93.19 184 ASP A C 1
ATOM 1512 O O . ASP A 1 184 ? -16.923 -5.291 16.285 1.00 93.19 184 ASP A O 1
ATOM 1516 N N . THR A 1 185 ? -17.205 -3.836 14.601 1.00 94.69 185 THR A N 1
ATOM 1517 C CA . THR A 1 185 ? -15.825 -3.902 14.112 1.00 94.69 185 THR A CA 1
ATOM 1518 C C . THR A 1 185 ? -15.252 -2.504 13.923 1.00 94.69 185 THR A C 1
ATOM 1520 O O . THR A 1 185 ? -15.896 -1.629 13.354 1.00 94.69 185 THR A O 1
ATOM 1523 N N . ALA A 1 186 ? -14.020 -2.300 14.381 1.00 97.19 186 ALA A N 1
ATOM 1524 C CA . ALA A 1 186 ? -13.294 -1.043 14.245 1.00 97.19 186 ALA A CA 1
ATOM 1525 C C . ALA A 1 186 ? -11.951 -1.241 13.528 1.00 97.19 186 ALA A C 1
ATOM 1527 O O . ALA A 1 186 ? -11.450 -2.360 13.400 1.00 97.19 186 ALA A O 1
ATOM 1528 N N . ILE A 1 187 ? -11.360 -0.143 13.058 1.00 97.69 187 ILE A N 1
ATOM 1529 C CA . ILE A 1 187 ? -10.094 -0.132 12.322 1.00 97.69 187 ILE A CA 1
ATOM 1530 C C . ILE A 1 187 ? -9.087 0.767 13.048 1.00 97.69 187 ILE A C 1
ATOM 1532 O O . ILE A 1 187 ? -9.374 1.931 13.329 1.00 97.69 187 ILE A O 1
ATOM 1536 N N . VAL A 1 188 ? -7.887 0.243 13.302 1.00 98.38 188 VAL A N 1
ATOM 1537 C CA . VAL A 1 188 ? -6.708 0.996 13.755 1.00 98.38 188 VAL A CA 1
ATOM 1538 C C . VAL A 1 188 ? -5.685 1.035 12.630 1.00 98.38 188 VAL A C 1
ATOM 1540 O O . VAL A 1 188 ? -5.170 -0.001 12.212 1.00 98.38 188 VAL A O 1
ATOM 1543 N N . ILE A 1 189 ? -5.351 2.237 12.179 1.00 97.69 189 ILE A N 1
ATOM 1544 C CA . ILE A 1 189 ? -4.270 2.501 11.234 1.00 97.69 189 ILE A CA 1
ATOM 1545 C C . ILE A 1 189 ? -3.087 3.037 12.036 1.00 97.69 189 ILE A C 1
ATOM 1547 O O . ILE A 1 189 ? -3.157 4.113 12.626 1.00 97.69 189 ILE A O 1
ATOM 1551 N N . GLN A 1 190 ? -2.015 2.261 12.090 1.00 96.25 190 GLN A N 1
ATOM 1552 C CA . GLN A 1 190 ? -0.906 2.443 13.013 1.00 96.25 190 GLN A CA 1
ATOM 1553 C C . GLN A 1 190 ? 0.365 2.935 12.307 1.00 96.25 190 GLN A C 1
ATOM 1555 O O . GLN A 1 190 ? 0.763 2.377 11.286 1.00 96.25 190 GLN A O 1
ATOM 1560 N N . GLY A 1 191 ? 1.067 3.895 12.914 1.00 94.19 191 GLY A N 1
ATOM 1561 C CA . GLY A 1 191 ? 2.441 4.251 12.555 1.00 94.19 191 GLY A CA 1
ATOM 1562 C C . GLY A 1 191 ? 2.606 5.675 12.015 1.00 94.19 191 GLY A C 1
ATOM 1563 O O . GLY A 1 191 ? 1.715 6.510 12.192 1.00 94.19 191 GLY A O 1
ATOM 1564 N N . PRO A 1 192 ? 3.761 5.974 11.395 1.00 94.75 192 PRO A N 1
ATOM 1565 C CA . PRO A 1 192 ? 4.033 7.298 10.850 1.00 94.75 192 PRO A CA 1
ATOM 1566 C C . PRO A 1 192 ? 3.164 7.588 9.622 1.00 94.75 192 PRO A C 1
ATOM 1568 O O . PRO A 1 192 ? 2.995 6.726 8.761 1.00 94.75 192 PRO A O 1
ATOM 1571 N N . ILE A 1 193 ? 2.608 8.789 9.518 1.00 96.75 193 ILE A N 1
ATOM 1572 C CA . ILE A 1 193 ? 1.781 9.243 8.404 1.00 96.75 193 ILE A CA 1
ATOM 1573 C C . ILE A 1 193 ? 2.577 9.146 7.097 1.00 96.75 193 ILE A C 1
ATOM 1575 O O . ILE A 1 193 ? 3.553 9.855 6.853 1.00 96.75 193 ILE A O 1
ATOM 1579 N N . ALA A 1 194 ? 2.104 8.289 6.196 1.00 92.50 194 ALA A N 1
ATOM 1580 C CA . ALA A 1 194 ? 2.611 8.213 4.836 1.00 92.50 194 ALA A CA 1
ATOM 1581 C C . ALA A 1 194 ? 2.029 9.370 4.004 1.00 92.50 194 ALA A C 1
ATOM 1583 O O . ALA A 1 194 ? 0.902 9.275 3.508 1.00 92.50 194 ALA A O 1
ATOM 1584 N N . TYR A 1 195 ? 2.797 10.460 3.888 1.00 87.12 195 TYR A N 1
ATOM 1585 C CA . TYR A 1 195 ? 2.432 11.673 3.140 1.00 87.12 195 TYR A CA 1
ATOM 1586 C C . TYR A 1 195 ? 2.598 11.553 1.621 1.00 87.12 195 TYR A C 1
ATOM 1588 O O . TYR A 1 195 ? 1.944 12.278 0.874 1.00 87.12 195 TYR A O 1
ATOM 1596 N N . ASN A 1 196 ? 3.451 10.641 1.149 1.00 78.69 196 ASN A N 1
ATOM 1597 C CA . ASN A 1 196 ? 3.674 10.440 -0.283 1.00 78.69 196 ASN A CA 1
ATOM 1598 C C . ASN A 1 196 ? 2.343 10.131 -0.979 1.00 78.69 196 ASN A C 1
ATOM 1600 O O . ASN A 1 196 ? 1.668 9.174 -0.608 1.00 78.69 196 ASN A O 1
ATOM 1604 N N . ASN A 1 197 ? 1.967 10.939 -1.974 1.00 73.00 197 ASN A N 1
ATOM 1605 C CA . ASN A 1 197 ? 0.700 10.818 -2.709 1.00 73.00 197 ASN A CA 1
ATOM 1606 C C . ASN A 1 197 ? -0.556 10.775 -1.812 1.00 73.00 197 ASN A C 1
ATOM 1608 O O . ASN A 1 197 ? -1.519 10.087 -2.150 1.00 73.00 197 ASN A O 1
ATOM 1612 N N . ASP A 1 198 ? -0.541 11.459 -0.660 1.00 81.31 198 ASP A N 1
ATOM 1613 C CA . ASP A 1 198 ? -1.642 11.461 0.316 1.00 81.31 198 ASP A CA 1
ATOM 1614 C C . ASP A 1 198 ? -2.061 10.049 0.764 1.00 81.31 198 ASP A C 1
ATOM 1616 O O . ASP A 1 198 ? -3.232 9.772 1.040 1.00 81.31 198 ASP A O 1
ATOM 1620 N N . TYR A 1 199 ? -1.098 9.128 0.846 1.00 83.56 199 TYR A N 1
ATOM 1621 C CA . TYR A 1 199 ? -1.377 7.704 0.979 1.00 83.56 199 TYR A CA 1
ATOM 1622 C C . TYR A 1 199 ? -2.291 7.352 2.156 1.00 83.56 199 TYR A C 1
ATOM 1624 O O . TYR A 1 199 ? -3.330 6.715 1.973 1.00 83.56 199 TYR A O 1
ATOM 1632 N N . THR A 1 200 ? -1.936 7.802 3.362 1.00 93.56 200 THR A N 1
ATOM 1633 C CA . THR A 1 200 ? -2.724 7.515 4.575 1.00 93.56 200 THR A CA 1
ATOM 1634 C C . THR A 1 200 ? -4.132 8.107 4.469 1.00 93.56 200 THR A C 1
ATOM 1636 O O . THR A 1 200 ? -5.110 7.483 4.882 1.00 93.56 200 THR A O 1
ATOM 1639 N N . VAL A 1 201 ? -4.234 9.299 3.873 1.00 93.31 201 VAL A N 1
ATOM 1640 C CA . VAL A 1 201 ? -5.493 10.024 3.689 1.00 93.31 201 VAL A CA 1
ATOM 1641 C C . VAL A 1 201 ? -6.429 9.269 2.756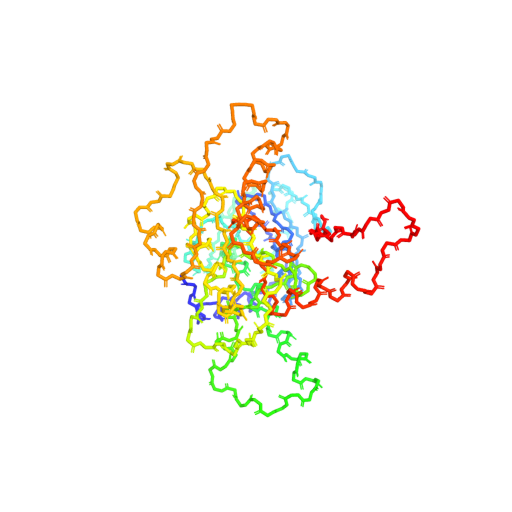 1.00 93.31 201 VAL A C 1
ATOM 1643 O O . VAL A 1 201 ? -7.591 9.035 3.092 1.00 93.31 201 VAL A O 1
ATOM 1646 N N . GLU A 1 202 ? -5.933 8.847 1.599 1.00 86.44 202 GLU A N 1
ATOM 1647 C CA . GLU A 1 202 ? -6.744 8.100 0.642 1.00 86.44 202 GLU A CA 1
ATOM 1648 C C . GLU A 1 202 ? -7.102 6.698 1.168 1.00 86.44 202 GLU A C 1
ATOM 1650 O O . GLU A 1 202 ? -8.195 6.206 0.890 1.00 86.44 202 GLU A O 1
ATOM 1655 N N . THR A 1 203 ? -6.265 6.100 2.028 1.00 91.19 203 THR A N 1
ATOM 1656 C CA . THR A 1 203 ? -6.576 4.831 2.708 1.00 91.19 203 THR A CA 1
ATOM 1657 C C . THR A 1 203 ? -7.784 4.965 3.631 1.00 91.19 203 THR A C 1
ATOM 1659 O O . THR A 1 203 ? -8.756 4.224 3.478 1.00 91.19 203 THR A O 1
ATOM 1662 N N . PHE A 1 204 ? -7.782 5.912 4.578 1.00 95.56 204 PHE A N 1
ATOM 1663 C CA . PHE A 1 204 ? -8.921 6.017 5.495 1.00 95.56 204 PHE A CA 1
ATOM 1664 C C . PHE A 1 204 ? -10.187 6.522 4.797 1.00 95.56 204 PHE A C 1
ATOM 1666 O O . PHE A 1 204 ? -11.287 6.162 5.211 1.00 95.56 204 PHE A O 1
ATOM 1673 N N . LYS A 1 205 ? -10.064 7.324 3.727 1.00 92.06 205 LYS A N 1
ATOM 1674 C CA . LYS A 1 205 ? -11.213 7.754 2.912 1.00 92.06 205 LYS A CA 1
ATOM 1675 C C . LYS A 1 205 ? -11.859 6.564 2.213 1.00 92.06 205 LYS A C 1
ATOM 1677 O O . LYS A 1 205 ? -13.086 6.468 2.193 1.00 92.06 205 LYS A O 1
ATOM 1682 N N . LEU A 1 206 ? -11.045 5.659 1.666 1.00 87.38 206 LEU A N 1
ATOM 1683 C CA . LEU A 1 206 ? -11.521 4.404 1.096 1.00 87.38 206 LEU A CA 1
ATOM 1684 C C . LEU A 1 206 ? -12.263 3.588 2.159 1.00 87.38 206 LEU A C 1
ATOM 1686 O O . LEU A 1 206 ? -13.435 3.269 1.966 1.00 87.38 206 LEU A O 1
ATOM 1690 N N . TYR A 1 207 ? -11.630 3.329 3.304 1.00 93.38 207 TYR A N 1
ATOM 1691 C CA . TYR A 1 207 ? -12.238 2.540 4.379 1.00 93.38 207 TYR A CA 1
ATOM 1692 C C . TYR A 1 207 ? -13.537 3.157 4.894 1.00 93.38 207 TYR A C 1
ATOM 1694 O O . TYR A 1 207 ? -14.522 2.442 5.037 1.00 93.38 207 TYR A O 1
ATOM 1702 N N . ARG A 1 208 ? -13.584 4.481 5.089 1.00 92.75 208 ARG A N 1
ATOM 1703 C CA . ARG A 1 208 ? -14.808 5.196 5.479 1.00 92.75 208 ARG A CA 1
ATOM 1704 C C . ARG A 1 208 ? -15.915 5.047 4.436 1.00 92.75 208 ARG A C 1
ATOM 1706 O O . ARG A 1 208 ? -17.076 4.953 4.809 1.00 92.75 208 ARG A O 1
ATOM 1713 N N . SER A 1 209 ? -15.577 5.020 3.146 1.00 88.12 209 SER A N 1
ATOM 1714 C CA . SER A 1 209 ? -16.580 4.842 2.088 1.00 88.12 209 SER A CA 1
ATOM 1715 C C . SER A 1 209 ? -17.142 3.422 1.998 1.00 88.12 209 SER A C 1
ATOM 1717 O O . SER A 1 209 ? -18.290 3.264 1.608 1.00 88.12 209 SER A O 1
ATOM 1719 N N . ILE A 1 210 ? -16.357 2.410 2.372 1.00 88.00 210 ILE A N 1
ATOM 1720 C CA . ILE A 1 210 ? -16.783 1.002 2.392 1.00 88.00 210 ILE A CA 1
ATOM 1721 C C . ILE A 1 210 ? -17.539 0.679 3.691 1.00 88.00 210 ILE A C 1
ATOM 1723 O O . ILE A 1 210 ? -18.552 -0.021 3.681 1.00 88.00 210 ILE A O 1
ATOM 1727 N N . TYR A 1 211 ? -17.062 1.223 4.815 1.00 92.44 211 TYR A N 1
ATOM 1728 C CA . TYR A 1 211 ? -17.586 0.994 6.162 1.00 92.44 211 TYR A CA 1
ATOM 1729 C C . TYR A 1 211 ? -17.971 2.324 6.839 1.00 92.44 211 TYR A C 1
ATOM 1731 O O . TYR A 1 211 ? -17.265 2.788 7.742 1.00 92.44 211 TYR A O 1
ATOM 1739 N N . PRO A 1 212 ? -19.093 2.959 6.443 1.00 91.25 212 PRO A N 1
ATOM 1740 C CA . PRO A 1 212 ? -19.491 4.277 6.942 1.00 91.25 212 PRO A CA 1
ATOM 1741 C C . PRO A 1 212 ? -19.633 4.370 8.459 1.00 91.25 212 PRO A C 1
ATOM 1743 O O . PRO A 1 212 ? -19.329 5.422 9.016 1.00 91.25 212 PRO A O 1
ATOM 1746 N N . ASN A 1 213 ? -20.010 3.275 9.125 1.00 91.44 213 ASN A N 1
ATOM 1747 C CA . ASN A 1 213 ? -20.264 3.248 10.568 1.00 91.44 213 ASN A CA 1
ATOM 1748 C C . ASN A 1 213 ? -19.083 2.734 11.399 1.00 91.44 213 ASN A C 1
ATOM 1750 O O . ASN A 1 213 ? -19.062 2.935 12.611 1.00 91.44 213 ASN A O 1
ATOM 1754 N N . ALA A 1 214 ? -18.093 2.083 10.779 1.00 94.75 214 ALA A N 1
ATOM 1755 C CA . ALA A 1 214 ? -16.980 1.516 11.531 1.00 94.75 214 ALA A CA 1
ATOM 1756 C C . ALA A 1 214 ? -16.148 2.642 12.176 1.00 94.75 214 ALA A C 1
ATOM 1758 O O . ALA A 1 214 ? -15.784 3.609 11.492 1.00 94.75 214 ALA A O 1
ATOM 1759 N N . PRO A 1 215 ? -15.805 2.563 13.471 1.00 96.88 215 PRO A N 1
ATOM 1760 C CA . PRO A 1 215 ? -14.840 3.479 14.061 1.00 96.88 215 PRO A CA 1
ATOM 1761 C C . PRO A 1 215 ? -13.481 3.312 13.375 1.00 96.88 215 PRO A C 1
ATOM 1763 O O . PRO A 1 215 ? -12.974 2.196 13.260 1.00 96.88 215 PRO A O 1
ATOM 1766 N N . ILE A 1 216 ? -12.889 4.416 12.916 1.00 97.94 216 ILE A N 1
ATOM 1767 C CA . ILE A 1 216 ? -11.562 4.418 12.291 1.00 97.94 216 ILE A CA 1
ATOM 1768 C C . ILE A 1 216 ? -10.663 5.345 13.098 1.00 97.94 216 ILE A C 1
ATOM 1770 O O . ILE A 1 216 ? -10.955 6.535 13.247 1.00 97.94 216 ILE A O 1
ATOM 1774 N N . VAL A 1 217 ? -9.569 4.781 13.601 1.00 98.62 217 VAL A N 1
ATOM 1775 C CA . VAL A 1 217 ? -8.553 5.479 14.383 1.00 98.62 217 VAL A CA 1
ATOM 1776 C C . VAL A 1 217 ? -7.246 5.478 13.603 1.00 98.62 217 VAL A C 1
ATOM 1778 O O . VAL A 1 217 ? -6.749 4.418 13.231 1.00 98.62 217 VAL A O 1
ATOM 1781 N N . VAL A 1 218 ? -6.661 6.652 13.389 1.00 98.56 218 VAL A N 1
ATOM 1782 C CA . VAL A 1 218 ? -5.261 6.795 12.979 1.00 98.56 218 VAL A CA 1
ATOM 1783 C C . VAL A 1 218 ? -4.448 7.058 14.238 1.00 98.56 218 VAL A C 1
ATOM 1785 O O . VAL A 1 218 ? -4.638 8.076 14.896 1.00 98.56 218 VAL A O 1
ATOM 1788 N N . SER A 1 219 ? -3.564 6.127 14.582 1.00 98.38 219 SER A N 1
ATOM 1789 C CA . SER A 1 219 ? -2.698 6.194 15.757 1.00 98.38 219 SER A CA 1
ATOM 1790 C C . SER A 1 219 ? -1.256 6.423 15.315 1.00 98.38 219 SER A C 1
ATOM 1792 O O . SER A 1 219 ? -0.616 5.534 14.745 1.00 98.38 219 SER A O 1
ATOM 1794 N N . THR A 1 220 ? -0.775 7.641 15.543 1.00 97.94 220 THR A N 1
ATOM 1795 C CA . THR A 1 220 ? 0.491 8.168 15.021 1.00 97.94 220 THR A CA 1
ATOM 1796 C C . THR A 1 220 ? 1.278 8.894 16.115 1.00 97.94 220 THR A C 1
ATOM 1798 O O . THR A 1 220 ? 0.919 8.801 17.291 1.00 97.94 220 THR A O 1
ATOM 1801 N N . TRP A 1 221 ? 2.370 9.571 15.764 1.00 97.75 221 TRP A N 1
ATOM 1802 C CA . TRP A 1 221 ? 3.253 10.237 16.720 1.00 97.75 221 TRP A CA 1
ATOM 1803 C C . TRP A 1 221 ? 2.921 11.720 16.882 1.00 97.75 221 TRP A C 1
ATOM 1805 O O . TRP A 1 221 ? 2.517 12.410 15.942 1.00 97.75 221 TRP A O 1
ATOM 1815 N N . LYS A 1 222 ? 3.111 12.231 18.096 1.00 97.62 222 LYS A N 1
ATOM 1816 C CA . LYS A 1 222 ? 2.945 13.647 18.409 1.00 97.62 222 LYS A CA 1
ATOM 1817 C C . LYS A 1 222 ? 3.887 14.510 17.577 1.00 97.62 222 LYS A C 1
ATOM 1819 O O . LYS A 1 222 ? 5.071 14.219 17.448 1.00 97.62 222 LYS A O 1
ATOM 1824 N N . GLY A 1 223 ? 3.337 15.585 17.015 1.00 95.50 223 GLY A N 1
ATOM 1825 C CA . GLY A 1 223 ? 4.083 16.514 16.162 1.00 95.50 223 GLY A CA 1
ATOM 1826 C C . GLY A 1 223 ? 4.196 16.075 14.700 1.00 95.50 223 GLY A C 1
ATOM 1827 O O . GLY A 1 223 ? 4.656 16.859 13.877 1.00 95.50 223 GLY A O 1
ATOM 1828 N N . GLU A 1 224 ? 3.729 14.874 14.349 1.00 94.75 224 GLU A N 1
ATOM 1829 C CA . GLU A 1 224 ? 3.790 14.376 12.975 1.00 94.75 224 GLU A CA 1
ATOM 1830 C C . GLU A 1 224 ? 2.639 14.886 12.107 1.00 94.75 224 GLU A C 1
ATOM 1832 O O . GLU A 1 224 ? 2.831 15.206 10.933 1.00 94.75 224 GLU A O 1
ATOM 1837 N N . ALA A 1 225 ? 1.431 14.974 12.669 1.00 97.19 225 ALA A N 1
ATOM 1838 C CA . ALA A 1 225 ? 0.265 15.439 11.935 1.00 97.19 225 ALA A CA 1
ATOM 1839 C C . ALA A 1 225 ? 0.380 16.935 11.612 1.00 97.19 225 ALA A C 1
ATOM 1841 O O . ALA A 1 225 ? 0.616 17.773 12.486 1.00 97.19 225 ALA A O 1
ATOM 1842 N N . THR A 1 226 ? 0.137 17.300 10.356 1.00 97.50 226 THR A N 1
ATOM 1843 C CA . THR A 1 226 ? -0.008 18.701 9.942 1.00 97.50 226 THR A CA 1
ATOM 1844 C C . THR A 1 226 ? -1.410 19.230 10.253 1.00 97.50 226 THR A C 1
ATOM 1846 O O . THR A 1 226 ? -2.364 18.475 10.463 1.00 97.50 226 THR A O 1
ATOM 1849 N N . SER A 1 227 ? -1.585 20.554 10.249 1.00 97.19 227 SER A N 1
ATOM 1850 C CA . SER A 1 227 ? -2.908 21.182 10.399 1.00 97.19 227 SER A CA 1
ATOM 1851 C C . SER A 1 227 ? -3.896 20.729 9.317 1.00 97.19 227 SER A C 1
ATOM 1853 O O . SER A 1 227 ? -5.080 20.541 9.605 1.00 97.19 227 SER A O 1
ATOM 1855 N N . SER A 1 228 ? -3.415 20.504 8.088 1.00 95.69 228 SER A N 1
ATOM 1856 C CA . SER A 1 228 ? -4.231 19.972 6.993 1.00 95.69 228 SER A CA 1
ATOM 1857 C C . SER A 1 228 ? -4.645 18.525 7.253 1.00 95.69 228 SER A C 1
ATOM 1859 O O . SER A 1 228 ? -5.824 18.216 7.108 1.00 95.69 228 SER A O 1
ATOM 1861 N N . PHE A 1 229 ? -3.735 17.665 7.720 1.00 97.38 229 PHE A N 1
ATOM 1862 C CA . PHE A 1 229 ? -4.058 16.278 8.058 1.00 97.38 229 PHE A CA 1
ATOM 1863 C C . PHE A 1 229 ? -5.121 16.197 9.164 1.00 97.38 229 PHE A C 1
ATOM 1865 O O . PHE A 1 229 ? -6.145 15.536 8.987 1.00 97.38 229 PHE A O 1
ATOM 1872 N N . ARG A 1 230 ? -4.953 16.961 10.257 1.00 98.31 230 ARG A N 1
ATOM 1873 C CA . ARG A 1 230 ? -5.950 17.049 11.343 1.00 98.31 230 ARG A CA 1
ATOM 1874 C C . ARG A 1 230 ? -7.324 17.480 10.832 1.00 98.31 230 ARG A C 1
ATOM 1876 O O . ARG A 1 230 ? -8.341 16.933 11.256 1.00 98.31 230 ARG A O 1
ATOM 1883 N N . ARG A 1 231 ? -7.365 18.460 9.921 1.00 97.69 231 ARG A N 1
ATOM 1884 C CA . ARG A 1 231 ? -8.613 18.916 9.295 1.00 97.69 231 ARG A CA 1
ATOM 1885 C C . ARG A 1 231 ? -9.272 17.791 8.496 1.00 97.69 231 ARG A C 1
ATOM 1887 O O . ARG A 1 231 ? -10.447 17.522 8.722 1.00 97.69 231 ARG A O 1
ATOM 1894 N N . VAL A 1 232 ? -8.520 17.106 7.634 1.00 96.31 232 VAL A N 1
ATOM 1895 C CA . VAL A 1 232 ? -9.059 16.019 6.802 1.00 96.31 232 VAL A CA 1
ATOM 1896 C C . VAL A 1 232 ? -9.551 14.849 7.660 1.00 96.31 232 VAL A C 1
ATOM 1898 O O . VAL A 1 232 ? -10.597 14.280 7.351 1.00 96.31 232 VAL A O 1
ATOM 1901 N N . CYS A 1 233 ? -8.872 14.513 8.762 1.00 98.00 233 CYS A N 1
ATOM 1902 C CA . CYS A 1 233 ? -9.374 13.513 9.707 1.00 98.00 233 CYS A CA 1
ATOM 1903 C C . CYS A 1 233 ? -10.759 13.892 10.250 1.00 98.00 233 CYS A C 1
ATOM 1905 O O . CYS A 1 233 ? -11.684 13.087 10.158 1.00 98.00 233 CYS A O 1
ATOM 1907 N N . ARG A 1 234 ? -10.937 15.132 10.731 1.00 97.69 234 ARG A N 1
ATOM 1908 C CA . ARG A 1 234 ? -12.239 15.616 11.227 1.00 97.69 234 ARG A CA 1
ATOM 1909 C C . ARG A 1 234 ? -13.325 15.563 10.153 1.00 97.69 234 ARG A C 1
ATOM 1911 O O . ARG A 1 234 ? -14.407 15.052 10.413 1.00 97.69 234 ARG A O 1
ATOM 1918 N N . GLU A 1 235 ? -13.021 16.031 8.944 1.00 94.44 235 GLU A N 1
ATOM 1919 C CA . GLU A 1 235 ? -13.959 16.043 7.808 1.00 94.44 235 GLU A CA 1
ATOM 1920 C C . GLU A 1 235 ? -14.419 14.638 7.380 1.00 94.44 235 GLU A C 1
ATOM 1922 O O . GLU A 1 235 ? -15.481 14.503 6.781 1.00 94.44 235 GLU A O 1
ATOM 1927 N N . ASN A 1 236 ? -13.639 13.591 7.673 1.00 95.25 236 ASN A N 1
ATOM 1928 C CA . ASN A 1 236 ? -13.950 12.204 7.299 1.00 95.25 236 ASN A CA 1
ATOM 1929 C C . ASN A 1 236 ? -14.300 11.324 8.514 1.00 95.25 236 ASN A C 1
ATOM 1931 O O . ASN A 1 236 ? -14.310 10.094 8.404 1.00 95.25 236 ASN A O 1
ATOM 1935 N N . LEU A 1 237 ? -14.590 11.945 9.666 1.00 96.75 237 LEU A N 1
ATOM 1936 C CA . LEU A 1 237 ? -14.940 11.260 10.916 1.00 96.75 237 LEU A CA 1
ATOM 1937 C C . LEU A 1 237 ? -13.882 10.220 11.323 1.00 96.75 237 LEU A C 1
ATOM 1939 O O . LEU A 1 237 ? -14.190 9.078 11.669 1.00 96.75 237 LEU A O 1
ATOM 1943 N N . ILE A 1 238 ? -12.613 10.605 11.211 1.00 98.19 238 ILE A N 1
ATOM 1944 C CA . ILE A 1 238 ? -11.460 9.803 11.612 1.00 98.19 238 ILE A CA 1
ATOM 1945 C C . ILE A 1 238 ? -10.951 10.330 12.943 1.00 98.19 238 ILE A C 1
ATOM 1947 O O . ILE A 1 238 ? -10.657 11.521 13.077 1.00 98.19 238 ILE A O 1
ATOM 1951 N N . VAL A 1 239 ? -10.806 9.436 13.915 1.00 98.44 239 VAL A N 1
ATOM 1952 C CA . VAL A 1 239 ? -10.163 9.777 15.181 1.00 98.44 239 VAL A CA 1
ATOM 1953 C C . VAL A 1 239 ? -8.655 9.768 14.976 1.00 98.44 239 VAL A C 1
ATOM 1955 O O . VAL A 1 239 ? -8.095 8.770 14.532 1.00 98.44 239 VAL A O 1
ATOM 1958 N N . LEU A 1 240 ? -7.996 10.872 15.308 1.00 98.56 240 LEU A N 1
ATOM 1959 C CA . LEU A 1 240 ? -6.544 10.984 15.278 1.00 98.56 240 LEU A CA 1
ATOM 1960 C C . LEU A 1 240 ? -5.996 10.917 16.705 1.00 98.56 240 LEU A C 1
ATOM 1962 O O . LEU A 1 240 ? -6.339 11.761 17.530 1.00 98.56 240 LEU A O 1
ATOM 1966 N N . LEU A 1 241 ? -5.136 9.936 16.972 1.00 98.31 241 LEU A N 1
ATOM 1967 C CA . LEU A 1 241 ? -4.380 9.816 18.215 1.00 98.31 241 LEU A CA 1
ATOM 1968 C C . LEU A 1 241 ? -2.914 10.140 17.946 1.00 98.31 241 LEU A C 1
ATOM 1970 O O . LEU A 1 241 ? -2.266 9.493 17.125 1.00 98.31 241 LEU A O 1
ATOM 1974 N N . GLU A 1 242 ? -2.409 11.144 18.650 1.00 97.94 242 GLU A N 1
ATOM 1975 C CA . GLU A 1 242 ? -1.020 11.589 18.594 1.00 97.94 242 GLU A CA 1
ATOM 1976 C C . GLU A 1 242 ? -0.312 11.151 19.876 1.00 97.94 242 GLU A C 1
ATOM 1978 O O . GLU A 1 242 ? -0.447 11.782 20.923 1.00 97.94 242 GLU A O 1
ATOM 1983 N N . ASN A 1 243 ? 0.396 10.029 19.793 1.00 97.69 243 ASN A N 1
ATOM 1984 C CA . ASN A 1 243 ? 1.048 9.390 20.929 1.00 97.69 243 ASN A CA 1
ATOM 1985 C C . ASN A 1 243 ? 2.449 9.962 21.153 1.00 97.69 243 ASN A C 1
ATOM 1987 O O . ASN A 1 243 ? 3.137 10.341 20.200 1.00 97.69 243 ASN A O 1
ATOM 1991 N N . GLU A 1 244 ? 2.905 9.951 22.403 1.00 96.94 244 GLU A N 1
ATOM 1992 C CA . GLU A 1 244 ? 4.323 10.152 22.698 1.00 96.94 244 GLU A CA 1
ATOM 1993 C C . GLU A 1 244 ? 5.132 8.988 22.112 1.00 96.94 244 GLU A C 1
ATOM 1995 O O . GLU A 1 244 ? 4.730 7.824 22.194 1.00 96.94 244 GLU A O 1
ATOM 2000 N N . MET A 1 245 ? 6.259 9.303 21.478 1.00 94.69 245 MET A N 1
ATOM 2001 C CA . MET A 1 245 ? 7.131 8.283 20.907 1.00 94.69 245 MET A CA 1
ATOM 2002 C C . MET A 1 245 ? 7.949 7.622 22.027 1.00 94.69 245 MET A C 1
ATOM 2004 O O . MET A 1 245 ? 8.599 8.345 22.781 1.00 94.69 245 MET A O 1
ATOM 2008 N N . PRO A 1 246 ? 7.965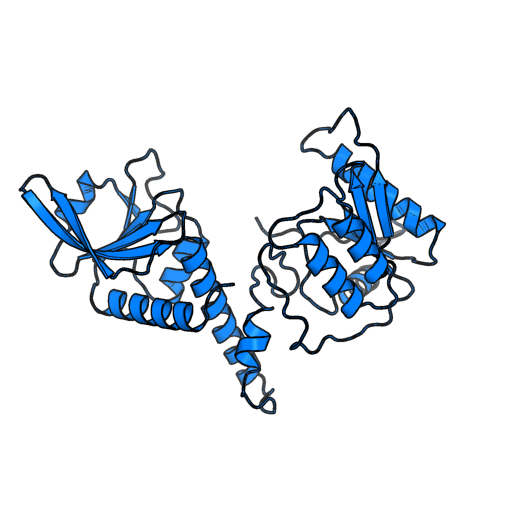 6.279 22.134 1.00 92.81 246 PRO A N 1
ATOM 2009 C CA . PRO A 1 246 ? 8.838 5.579 23.070 1.00 92.81 246 PRO A CA 1
ATOM 2010 C C . PRO A 1 246 ? 10.311 5.956 22.872 1.00 92.81 246 PRO A C 1
ATOM 2012 O O . PRO A 1 246 ? 10.786 6.002 21.734 1.00 92.81 246 PRO A O 1
ATOM 2015 N N . GLU A 1 247 ? 11.031 6.175 23.975 1.00 94.19 247 GLU A N 1
ATOM 2016 C CA . GLU A 1 247 ? 12.477 6.443 23.952 1.00 94.19 247 GLU A CA 1
ATOM 2017 C C . GLU A 1 247 ? 13.250 5.238 23.401 1.00 94.19 247 GLU A C 1
ATOM 2019 O O . GLU A 1 247 ? 14.048 5.372 22.472 1.00 94.19 247 GLU A O 1
ATOM 2024 N N . ASP A 1 248 ? 12.950 4.041 23.915 1.00 93.38 248 ASP A N 1
ATOM 2025 C CA . ASP A 1 248 ? 13.448 2.790 23.354 1.00 93.38 248 ASP A CA 1
ATOM 2026 C C . ASP A 1 248 ? 12.520 2.289 22.243 1.00 93.38 248 ASP A C 1
ATOM 2028 O O . ASP A 1 248 ? 11.390 1.846 22.476 1.00 93.38 248 ASP A O 1
ATOM 2032 N N . ARG A 1 249 ? 13.029 2.306 21.012 1.00 90.44 249 ARG A N 1
ATOM 2033 C CA . ARG A 1 249 ? 12.309 1.822 19.828 1.00 90.44 249 ARG A CA 1
ATOM 2034 C C . ARG A 1 249 ? 12.276 0.294 19.734 1.00 90.44 249 ARG A C 1
ATOM 2036 O O . ARG A 1 249 ? 11.412 -0.242 19.031 1.00 90.44 249 ARG A O 1
ATOM 2043 N N . GLY A 1 250 ? 13.170 -0.399 20.438 1.00 87.69 250 GLY A N 1
ATOM 2044 C CA . GLY A 1 250 ? 13.348 -1.844 20.363 1.00 87.69 250 GLY A CA 1
ATOM 2045 C C . GLY A 1 250 ? 13.867 -2.324 19.001 1.00 87.69 250 GLY A C 1
ATOM 2046 O O . GLY A 1 250 ? 13.960 -1.574 18.023 1.00 87.69 250 GLY A O 1
ATOM 2047 N N . PHE A 1 251 ? 14.190 -3.616 18.916 1.00 77.88 251 PHE A N 1
ATOM 2048 C CA . PHE A 1 251 ? 14.655 -4.233 17.672 1.00 77.88 251 PHE A CA 1
ATOM 2049 C C . PHE A 1 251 ? 13.598 -4.112 16.562 1.00 77.88 251 PHE A C 1
ATOM 2051 O O . PHE A 1 251 ? 12.416 -4.378 16.782 1.00 77.88 251 PHE A O 1
ATOM 2058 N N . GLY A 1 252 ? 14.010 -3.672 15.369 1.00 76.12 252 GLY A N 1
ATOM 2059 C CA . GLY A 1 252 ? 13.105 -3.507 14.226 1.00 76.12 252 GLY A CA 1
ATOM 2060 C C . GLY A 1 252 ? 11.961 -2.507 14.457 1.00 76.12 252 GLY A C 1
ATOM 2061 O O . GLY A 1 252 ? 10.919 -2.614 13.809 1.00 76.12 252 GLY A O 1
ATOM 2062 N N . ASN A 1 253 ? 12.124 -1.550 15.382 1.00 85.00 253 ASN A N 1
ATOM 2063 C CA . ASN A 1 253 ? 11.078 -0.608 15.794 1.00 85.00 253 ASN A CA 1
ATOM 2064 C C . ASN A 1 253 ? 9.821 -1.298 16.364 1.00 85.00 253 ASN A C 1
ATOM 2066 O O . ASN A 1 253 ? 8.702 -0.797 16.203 1.00 85.00 253 ASN A O 1
ATOM 2070 N N . VAL A 1 254 ? 9.970 -2.468 16.993 1.00 82.69 254 VAL A N 1
ATOM 2071 C CA . VAL A 1 254 ? 8.836 -3.224 17.545 1.00 82.69 254 VAL A CA 1
ATOM 2072 C C . VAL A 1 254 ? 8.078 -2.428 18.608 1.00 82.69 254 VAL A C 1
ATOM 2074 O O . VAL A 1 254 ? 6.848 -2.426 18.585 1.00 82.69 254 VAL A O 1
ATOM 2077 N N . ASN A 1 255 ? 8.766 -1.661 19.461 1.00 87.19 255 ASN A N 1
ATOM 2078 C CA . ASN A 1 255 ? 8.107 -0.878 20.512 1.00 87.19 255 ASN A CA 1
ATOM 2079 C C . ASN A 1 255 ? 7.265 0.252 19.914 1.00 87.19 255 ASN A C 1
ATOM 2081 O O . ASN A 1 255 ? 6.169 0.525 20.396 1.00 87.19 255 ASN A O 1
ATOM 2085 N N . LEU A 1 256 ? 7.716 0.846 18.802 1.00 90.06 256 LEU A N 1
ATOM 2086 C CA . LEU A 1 256 ? 6.925 1.830 18.063 1.00 90.06 256 LEU A CA 1
ATOM 2087 C C . LEU A 1 256 ? 5.616 1.215 17.552 1.00 90.06 256 LEU A C 1
ATOM 2089 O O . LEU A 1 256 ? 4.550 1.823 17.659 1.00 90.06 256 LEU A O 1
ATOM 2093 N N . GLN A 1 257 ? 5.678 -0.002 17.009 1.00 85.75 257 GLN A N 1
ATOM 2094 C CA . GLN A 1 257 ? 4.495 -0.701 16.508 1.00 85.75 257 GLN A CA 1
ATOM 2095 C C . GLN A 1 257 ? 3.550 -1.123 17.635 1.00 85.75 257 GLN A C 1
ATOM 2097 O O . GLN A 1 257 ? 2.334 -1.005 17.473 1.00 85.75 257 GLN A O 1
ATOM 2102 N N . LEU A 1 258 ? 4.096 -1.580 18.764 1.00 89.38 258 LEU A N 1
ATOM 2103 C CA . LEU A 1 258 ? 3.330 -1.962 19.948 1.00 89.38 258 LEU A CA 1
ATOM 2104 C C . LEU A 1 258 ? 2.606 -0.763 20.555 1.00 89.38 258 LEU A C 1
ATOM 2106 O O . LEU A 1 258 ? 1.394 -0.842 20.737 1.00 89.38 258 LEU A O 1
ATOM 2110 N N . GLU A 1 259 ? 3.308 0.345 20.801 1.00 95.06 259 GLU A N 1
ATOM 2111 C CA . GLU A 1 259 ? 2.738 1.524 21.460 1.00 95.06 259 GLU A CA 1
ATOM 2112 C C . GLU A 1 259 ? 1.576 2.101 20.646 1.00 95.06 259 GLU A C 1
ATOM 2114 O O . GLU A 1 259 ? 0.435 2.157 21.106 1.00 95.06 259 GLU A O 1
ATOM 2119 N N . SER A 1 260 ? 1.830 2.429 19.379 1.00 94.00 260 SER A N 1
ATOM 2120 C CA . SER A 1 260 ? 0.807 3.004 18.502 1.00 94.00 260 SER A CA 1
ATOM 2121 C C . SER A 1 260 ? -0.373 2.047 18.254 1.00 94.00 260 SER A C 1
ATOM 2123 O O . SER A 1 260 ? -1.521 2.499 18.214 1.00 94.00 260 SER A O 1
ATOM 2125 N N . SER A 1 261 ? -0.150 0.727 18.165 1.00 93.19 261 SER A N 1
ATOM 2126 C CA . SER A 1 261 ? -1.256 -0.247 18.070 1.00 93.19 261 SER A CA 1
ATOM 2127 C C . SER A 1 261 ? -2.069 -0.307 19.365 1.00 93.19 261 SER A C 1
ATOM 2129 O O . SER A 1 261 ? -3.300 -0.277 19.328 1.00 93.19 261 SER A O 1
ATOM 2131 N N . LEU A 1 262 ? -1.389 -0.379 20.513 1.00 94.94 262 LEU A N 1
ATOM 2132 C CA . LEU A 1 262 ? -2.007 -0.537 21.825 1.00 94.94 262 LEU A CA 1
ATOM 2133 C C . LEU A 1 262 ? -2.889 0.659 22.176 1.00 94.94 262 LEU A C 1
ATOM 2135 O O . LEU A 1 262 ? -4.009 0.459 22.646 1.00 94.94 262 LEU A O 1
ATOM 2139 N N . GLN A 1 263 ? -2.417 1.883 21.934 1.00 97.69 263 GLN A N 1
ATOM 2140 C CA . GLN A 1 263 ? -3.197 3.089 22.216 1.00 97.69 263 GLN A CA 1
ATOM 2141 C C . GLN A 1 263 ? -4.451 3.171 21.340 1.00 97.69 263 GLN A C 1
ATOM 2143 O O . GLN A 1 263 ? -5.539 3.440 21.849 1.00 97.69 263 GLN A O 1
ATOM 2148 N N . GLY A 1 264 ? -4.342 2.818 20.054 1.00 97.62 264 GLY A N 1
ATOM 2149 C CA . GLY A 1 264 ? -5.499 2.725 19.159 1.00 97.62 264 GLY A CA 1
ATOM 2150 C C . GLY A 1 264 ? -6.542 1.709 19.640 1.00 97.62 264 GLY A C 1
ATOM 2151 O O . GLY A 1 264 ? -7.729 2.024 19.722 1.00 97.62 264 GLY A O 1
ATOM 2152 N N . VAL A 1 265 ? -6.106 0.507 20.030 1.00 95.94 265 VAL A N 1
ATOM 2153 C CA . VAL A 1 265 ? -7.004 -0.541 20.551 1.00 95.94 265 VAL A CA 1
ATOM 2154 C C . VAL A 1 265 ? -7.631 -0.134 21.888 1.00 95.94 265 VAL A C 1
ATOM 2156 O O . VAL A 1 265 ? -8.830 -0.334 22.088 1.00 95.94 265 VAL A O 1
ATOM 2159 N N . LYS A 1 266 ? -6.855 0.462 22.806 1.00 97.56 266 LYS A N 1
ATOM 2160 C CA . LYS A 1 266 ? -7.368 0.975 24.088 1.00 97.56 266 LYS A CA 1
ATOM 2161 C C . LYS A 1 266 ? -8.443 2.033 23.867 1.00 97.56 266 LYS A C 1
ATOM 2163 O O . LYS A 1 266 ? -9.499 1.934 24.490 1.00 97.56 266 LYS A O 1
ATOM 2168 N N . PHE A 1 267 ? -8.197 2.979 22.962 1.00 98.00 267 PHE A N 1
ATOM 2169 C CA . PHE A 1 267 ? -9.164 4.013 22.615 1.00 98.00 267 PHE A CA 1
ATOM 2170 C C . PHE A 1 267 ? -10.472 3.403 22.104 1.00 98.00 267 PHE A C 1
ATOM 2172 O O . PHE A 1 267 ? -11.537 3.740 22.617 1.00 98.00 267 PHE A O 1
ATOM 2179 N N . ILE A 1 268 ? -10.405 2.461 21.156 1.00 97.31 268 ILE A N 1
ATOM 2180 C CA . ILE A 1 268 ? -11.594 1.772 20.628 1.00 97.31 268 ILE A CA 1
ATOM 2181 C C . ILE A 1 268 ? -12.360 1.077 21.751 1.00 97.31 268 ILE A C 1
ATOM 2183 O O . ILE A 1 268 ? -13.569 1.261 21.871 1.00 97.31 2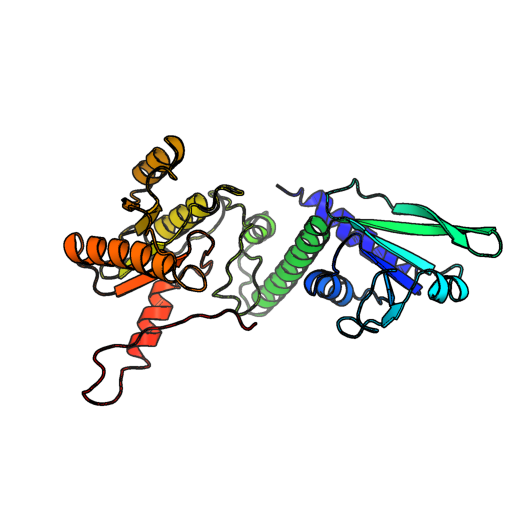68 ILE A O 1
ATOM 2187 N N . ARG A 1 269 ? -11.658 0.320 22.600 1.00 95.50 269 ARG A N 1
ATOM 2188 C CA . ARG A 1 269 ? -12.266 -0.418 23.715 1.00 95.50 269 ARG A CA 1
ATOM 2189 C C . ARG A 1 269 ? -12.983 0.501 24.707 1.00 95.50 269 ARG A C 1
ATOM 2191 O O . ARG A 1 269 ? -13.959 0.088 25.316 1.00 95.50 269 ARG A O 1
ATOM 2198 N N . GLN A 1 270 ? -12.468 1.710 24.913 1.00 97.38 270 GLN A N 1
ATOM 2199 C CA . GLN A 1 270 ? -13.014 2.669 25.876 1.00 97.38 270 GLN A CA 1
ATOM 2200 C C . GLN A 1 270 ? -14.153 3.521 25.305 1.00 97.38 270 GLN A C 1
ATOM 2202 O O . GLN A 1 270 ? -14.979 3.997 26.075 1.00 97.38 270 GLN A O 1
ATOM 2207 N N . ASN A 1 271 ? -14.197 3.726 23.986 1.00 96.75 271 ASN A N 1
ATOM 2208 C CA . ASN A 1 271 ? -15.075 4.722 23.360 1.00 96.75 271 ASN A CA 1
ATOM 2209 C C . ASN A 1 271 ? -16.081 4.129 22.363 1.00 96.75 271 ASN A C 1
ATOM 2211 O O . ASN A 1 271 ? -16.851 4.870 21.756 1.00 96.75 271 ASN A O 1
ATOM 2215 N N . THR A 1 272 ? -16.071 2.813 22.143 1.00 94.62 272 THR A N 1
ATOM 2216 C CA . THR A 1 272 ? -16.924 2.152 21.148 1.00 94.62 272 THR A CA 1
ATOM 2217 C C . THR A 1 272 ? -17.432 0.809 21.669 1.00 94.62 272 THR A C 1
ATOM 2219 O O . THR A 1 272 ? -16.859 0.232 22.590 1.00 94.62 272 THR A O 1
ATOM 2222 N N . SER A 1 273 ? -18.480 0.276 21.043 1.00 93.69 273 SER A N 1
ATOM 2223 C CA . SER A 1 273 ? -18.993 -1.079 21.283 1.00 93.69 273 SER A CA 1
ATOM 2224 C C . SER A 1 273 ? -18.328 -2.151 20.402 1.00 93.69 273 SER A C 1
ATOM 2226 O O . SER A 1 273 ? -18.805 -3.289 20.358 1.00 93.69 273 SER A O 1
ATOM 2228 N N . ALA A 1 274 ? -17.249 -1.810 19.685 1.00 94.56 274 ALA A N 1
ATOM 2229 C CA . ALA A 1 274 ? -16.599 -2.731 18.763 1.00 94.56 274 ALA A CA 1
ATOM 2230 C C . ALA A 1 274 ? -16.029 -3.949 19.507 1.00 94.56 274 ALA A C 1
ATOM 2232 O O . ALA A 1 274 ? -15.326 -3.828 20.511 1.00 94.56 274 ALA A O 1
ATOM 2233 N N . LYS A 1 275 ? -16.325 -5.137 18.981 1.00 92.31 275 LYS A N 1
ATOM 2234 C CA . LYS A 1 275 ? -15.850 -6.435 19.480 1.00 92.31 275 LYS A CA 1
ATOM 2235 C C . LYS A 1 275 ? -14.587 -6.890 18.758 1.00 92.31 275 LYS A C 1
ATOM 2237 O O . LYS A 1 275 ? -13.767 -7.592 19.340 1.00 92.31 275 LYS A O 1
ATOM 2242 N N . PHE A 1 276 ? -14.436 -6.478 17.502 1.00 92.50 276 PHE A N 1
ATOM 2243 C CA . PHE A 1 276 ? -13.301 -6.813 16.652 1.00 92.50 276 PHE A CA 1
ATOM 2244 C C . PHE A 1 276 ? -12.531 -5.555 16.263 1.00 92.50 276 PHE A C 1
ATOM 2246 O O . PHE A 1 276 ? -13.113 -4.487 16.065 1.00 92.50 276 PHE A O 1
ATOM 2253 N N . VAL A 1 277 ? -11.215 -5.696 16.110 1.00 94.69 277 VAL A N 1
ATOM 2254 C CA . VAL A 1 277 ? -10.348 -4.630 15.606 1.00 94.69 277 VAL A CA 1
ATOM 2255 C C . VAL A 1 277 ? -9.490 -5.176 14.477 1.00 94.69 277 VAL A C 1
ATOM 2257 O O . VAL A 1 277 ? -8.752 -6.140 14.669 1.00 94.69 277 VAL A O 1
ATOM 2260 N N . LEU A 1 278 ? -9.556 -4.534 13.313 1.00 95.12 278 LEU A N 1
ATOM 2261 C CA . LEU A 1 278 ? -8.538 -4.681 12.281 1.00 95.12 278 LEU A CA 1
ATOM 2262 C C . LEU A 1 278 ? -7.413 -3.686 12.558 1.00 95.12 278 LEU A C 1
ATOM 2264 O O . LEU A 1 278 ? -7.661 -2.488 12.679 1.00 95.12 278 LEU A O 1
ATOM 2268 N N . LYS A 1 279 ? -6.171 -4.166 12.590 1.00 94.62 279 LYS A N 1
ATOM 2269 C CA . LYS A 1 279 ? -4.978 -3.319 12.643 1.00 94.62 279 LYS A CA 1
ATOM 2270 C C . LYS A 1 279 ? -4.267 -3.352 11.296 1.00 94.62 279 LYS A C 1
ATOM 2272 O O . LYS A 1 279 ? -3.914 -4.426 10.820 1.00 94.62 279 LYS A O 1
ATOM 2277 N N . THR A 1 280 ? -3.984 -2.185 10.726 1.00 93.62 280 THR A N 1
ATOM 2278 C CA . THR A 1 280 ? -3.109 -2.023 9.550 1.00 93.62 280 THR A CA 1
ATOM 2279 C C . THR A 1 280 ? -2.030 -0.986 9.837 1.00 93.62 280 THR A C 1
ATOM 2281 O O . THR A 1 280 ? -2.142 -0.226 10.798 1.00 93.62 280 THR A O 1
ATOM 2284 N N . ARG A 1 281 ? -0.970 -0.931 9.026 1.00 91.94 281 ARG A N 1
ATOM 2285 C CA . ARG A 1 281 ? -0.033 0.201 9.066 1.00 91.94 281 ARG A CA 1
ATOM 2286 C C . ARG A 1 281 ? -0.548 1.386 8.240 1.00 91.94 281 ARG A C 1
ATOM 2288 O O . ARG A 1 281 ? -1.363 1.211 7.339 1.00 91.94 281 ARG A O 1
ATOM 2295 N N . THR A 1 282 ? -0.060 2.586 8.527 1.00 92.56 282 THR A N 1
ATOM 2296 C CA . THR A 1 282 ? -0.310 3.819 7.750 1.00 92.56 282 THR A CA 1
ATOM 2297 C C . THR A 1 282 ? 0.184 3.746 6.309 1.00 92.56 282 THR A C 1
ATOM 2299 O O . THR A 1 282 ? -0.380 4.397 5.437 1.00 92.56 282 THR A O 1
ATOM 2302 N N . ASP A 1 283 ? 1.206 2.934 6.045 1.00 84.94 283 ASP A N 1
ATOM 2303 C CA . ASP A 1 283 ? 1.765 2.664 4.720 1.00 84.94 283 ASP A CA 1
ATOM 2304 C C . ASP A 1 283 ? 1.204 1.382 4.075 1.00 84.94 283 ASP A C 1
ATOM 2306 O O . ASP A 1 283 ? 1.779 0.861 3.117 1.00 84.94 283 ASP A O 1
ATOM 2310 N N . GLN A 1 284 ? 0.070 0.900 4.594 1.00 86.44 284 GLN A N 1
ATOM 2311 C CA . GLN A 1 284 ? -0.688 -0.246 4.105 1.00 86.44 284 GLN A CA 1
ATOM 2312 C C . GLN A 1 284 ? -2.140 0.145 3.777 1.00 86.44 284 GLN A C 1
ATOM 2314 O O . GLN A 1 284 ? -2.736 1.011 4.421 1.00 86.44 284 GLN A O 1
ATOM 2319 N N . ARG A 1 285 ? -2.723 -0.517 2.778 1.00 86.12 285 ARG A N 1
ATOM 2320 C CA . ARG A 1 285 ? -4.116 -0.396 2.343 1.00 86.12 285 ARG A CA 1
ATOM 2321 C C . ARG A 1 285 ? -4.599 -1.744 1.829 1.00 86.12 285 ARG A C 1
ATOM 2323 O O . ARG A 1 285 ? -3.962 -2.342 0.970 1.00 86.12 285 ARG A O 1
ATOM 2330 N N . ILE A 1 286 ? -5.759 -2.177 2.304 1.00 84.38 286 ILE A N 1
ATOM 2331 C CA . ILE A 1 286 ? -6.467 -3.338 1.772 1.00 84.38 286 ILE A CA 1
ATOM 2332 C C . ILE A 1 286 ? -7.461 -2.838 0.723 1.00 84.38 286 ILE A C 1
ATOM 2334 O O . ILE A 1 286 ? -8.363 -2.065 1.040 1.00 84.38 286 ILE A O 1
ATOM 2338 N N . ASN A 1 287 ? -7.295 -3.276 -0.524 1.00 74.00 287 ASN A N 1
ATOM 2339 C CA . ASN A 1 287 ? -8.121 -2.821 -1.648 1.00 74.00 287 ASN A CA 1
ATOM 2340 C C . ASN A 1 287 ? -9.374 -3.683 -1.901 1.00 74.00 287 ASN A C 1
ATOM 2342 O O . ASN A 1 287 ? -10.165 -3.360 -2.781 1.00 74.00 287 ASN A O 1
ATOM 2346 N N . TYR A 1 288 ? -9.591 -4.754 -1.134 1.00 76.88 288 TYR A N 1
ATOM 2347 C CA . TYR A 1 288 ? -10.757 -5.631 -1.278 1.00 76.88 288 TYR A CA 1
ATOM 2348 C C . TYR A 1 288 ? -11.942 -5.168 -0.440 1.00 76.88 288 TYR A C 1
ATOM 2350 O O . TYR A 1 288 ? -11.877 -5.185 0.780 1.00 76.88 288 TYR A O 1
ATOM 2358 N N . PHE A 1 289 ? -13.046 -4.780 -1.068 1.00 81.12 289 PHE A N 1
ATOM 2359 C CA . PHE A 1 289 ? -14.104 -4.054 -0.363 1.00 81.12 289 PHE A CA 1
ATOM 2360 C C . PHE A 1 289 ? -14.749 -4.827 0.801 1.00 81.12 289 PHE A C 1
ATOM 2362 O O . PHE A 1 289 ? -15.039 -4.232 1.834 1.00 81.12 289 PHE A O 1
ATOM 2369 N N . ASP A 1 290 ? -14.811 -6.154 0.751 1.00 83.06 290 ASP A N 1
ATOM 2370 C CA . ASP A 1 290 ? -15.468 -6.956 1.790 1.00 83.06 290 ASP A CA 1
ATOM 2371 C C . ASP A 1 290 ? -14.469 -7.490 2.841 1.00 83.06 290 ASP A C 1
ATOM 2373 O O . ASP A 1 290 ? -14.741 -8.479 3.528 1.00 83.06 290 ASP A O 1
ATOM 2377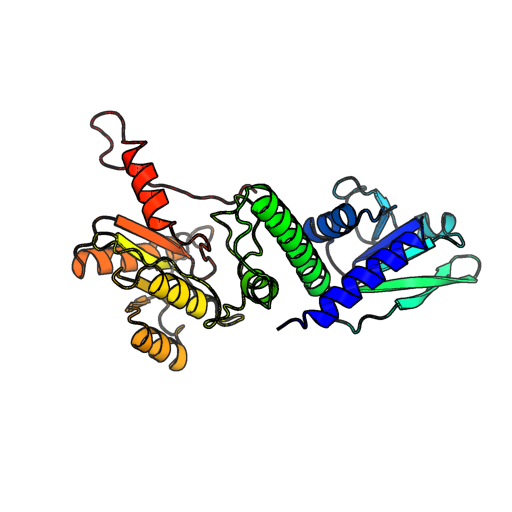 N N . PHE A 1 291 ? -13.282 -6.876 2.976 1.00 87.81 291 PHE A N 1
ATOM 2378 C CA . PHE A 1 291 ? -12.190 -7.418 3.798 1.00 87.81 291 PHE A CA 1
ATOM 2379 C C . PHE A 1 291 ? -12.579 -7.676 5.262 1.00 87.81 291 PHE A C 1
ATOM 2381 O O . PHE A 1 291 ? -12.210 -8.714 5.811 1.00 87.81 291 PHE A O 1
ATOM 2388 N N . LEU A 1 292 ? -13.361 -6.799 5.905 1.00 90.62 292 LEU A N 1
ATOM 2389 C CA . LEU A 1 292 ? -13.785 -7.021 7.294 1.00 90.62 292 LEU A CA 1
ATOM 2390 C C . LEU A 1 292 ? -14.749 -8.204 7.405 1.00 90.62 292 LEU A C 1
ATOM 2392 O O . LEU A 1 292 ? -14.642 -8.997 8.341 1.00 90.62 292 LEU A O 1
ATOM 2396 N N . VAL A 1 293 ? -15.668 -8.345 6.445 1.00 88.62 293 VAL A N 1
ATOM 2397 C CA . VAL A 1 293 ? -16.600 -9.481 6.386 1.00 88.62 293 VAL A CA 1
ATOM 2398 C C . VAL A 1 293 ? -15.812 -10.778 6.221 1.00 88.62 293 VAL A C 1
ATOM 2400 O O . VAL A 1 293 ? -16.028 -11.736 6.965 1.00 88.62 293 VAL A O 1
ATOM 2403 N N . TYR A 1 294 ? -14.847 -10.781 5.301 1.00 86.31 294 TYR A N 1
ATOM 2404 C CA . TYR A 1 294 ? -13.971 -11.917 5.049 1.00 86.31 294 TYR A CA 1
ATOM 2405 C C . TYR A 1 294 ? -13.199 -12.343 6.307 1.00 86.31 294 TYR A C 1
ATOM 2407 O O . TYR A 1 294 ? -13.276 -13.507 6.702 1.00 86.31 294 TYR A O 1
ATOM 2415 N N . PHE A 1 295 ? -12.523 -11.417 6.999 1.00 86.38 295 PHE A N 1
ATOM 2416 C CA . PHE A 1 295 ? -11.766 -11.758 8.213 1.00 86.38 295 PHE A CA 1
ATOM 2417 C C . PHE A 1 295 ? -12.658 -12.259 9.345 1.00 86.38 295 PHE A C 1
ATOM 2419 O O . PHE A 1 295 ? -12.308 -13.223 10.025 1.00 86.38 295 PHE A O 1
ATOM 2426 N N . LYS A 1 296 ? -13.840 -11.668 9.533 1.00 86.56 296 LYS A N 1
ATOM 2427 C CA . LYS A 1 296 ? -14.793 -12.172 10.528 1.00 86.56 296 LYS A CA 1
ATOM 2428 C C . LYS A 1 296 ? -15.264 -13.582 10.204 1.00 86.56 296 LYS A C 1
ATOM 2430 O O . LYS A 1 296 ? -15.398 -14.400 11.112 1.00 86.56 296 LYS A O 1
ATOM 2435 N N . ASN A 1 297 ? -15.508 -13.875 8.930 1.00 84.94 297 ASN A N 1
ATOM 2436 C CA . ASN A 1 297 ? -15.880 -15.219 8.509 1.00 84.94 297 ASN A CA 1
ATOM 2437 C C . ASN A 1 297 ? -14.738 -16.207 8.750 1.00 84.94 297 ASN A C 1
ATOM 2439 O O . ASN A 1 297 ? -15.003 -17.299 9.233 1.00 84.94 297 ASN A O 1
ATOM 2443 N N . LEU A 1 298 ? -13.476 -15.819 8.542 1.00 83.44 298 LEU A N 1
ATOM 2444 C CA . LEU A 1 298 ? -12.335 -16.665 8.905 1.00 83.44 298 LEU A CA 1
ATOM 2445 C C . LEU A 1 298 ? -12.288 -16.982 10.409 1.00 83.44 298 LEU A C 1
ATOM 2447 O O . LEU A 1 298 ? -12.094 -18.143 10.765 1.00 83.44 298 LEU A O 1
ATOM 2451 N N . LEU A 1 299 ? -12.515 -16.000 11.291 1.00 83.06 299 LEU A N 1
ATOM 2452 C CA . LEU A 1 299 ? -12.565 -16.246 12.743 1.00 83.06 299 LEU A CA 1
ATOM 2453 C C . LEU A 1 299 ? -13.669 -17.246 13.118 1.00 83.06 299 LEU A C 1
ATOM 2455 O O . LEU A 1 299 ? -13.453 -18.122 13.952 1.00 83.06 299 LEU A O 1
ATOM 2459 N N . LYS A 1 300 ? -14.836 -17.144 12.470 1.00 84.06 300 LYS A N 1
ATOM 2460 C CA . LYS A 1 300 ? -15.971 -18.053 12.691 1.00 84.06 300 LYS A CA 1
ATOM 2461 C C . LYS A 1 300 ? -15.730 -19.455 12.135 1.00 84.06 300 LYS A C 1
ATOM 2463 O O . LYS A 1 300 ? -16.077 -20.431 12.790 1.00 84.06 300 LYS A O 1
ATOM 2468 N N . THR A 1 301 ? -15.167 -19.553 10.934 1.00 85.06 301 THR A N 1
ATOM 2469 C CA . THR A 1 301 ? -14.901 -20.827 10.248 1.00 85.06 301 THR A CA 1
ATOM 2470 C C . THR A 1 301 ? -13.799 -21.615 10.946 1.00 85.06 301 THR A C 1
ATOM 2472 O O . THR A 1 301 ? -13.848 -22.843 10.999 1.00 85.06 301 THR A O 1
ATOM 2475 N N . PHE A 1 302 ? -12.819 -20.917 11.519 1.00 82.56 302 PHE A N 1
ATOM 2476 C CA . PHE A 1 302 ? -11.700 -21.521 12.227 1.00 82.56 302 PHE A CA 1
ATOM 2477 C C . PHE A 1 302 ? -11.729 -21.125 13.708 1.00 82.56 302 PHE A C 1
ATOM 2479 O O . PHE A 1 302 ? -10.859 -20.377 14.147 1.00 82.56 302 PHE A O 1
ATOM 2486 N N . PRO A 1 303 ? -12.667 -21.629 14.528 1.00 81.38 303 PRO A N 1
ATOM 2487 C CA . PRO A 1 303 ? -12.676 -21.319 15.953 1.00 81.38 303 PRO A CA 1
ATOM 2488 C C . PRO A 1 303 ? -11.434 -21.908 16.656 1.00 81.38 303 PRO A C 1
ATOM 2490 O O . PRO A 1 303 ? -10.790 -22.840 16.140 1.00 81.38 303 PRO A O 1
ATOM 2493 N N . PRO A 1 304 ? -11.020 -21.363 17.813 1.00 80.62 304 PRO A N 1
ATOM 2494 C CA . PRO A 1 304 ? -9.999 -21.997 18.643 1.00 80.62 304 PRO A CA 1
ATOM 2495 C C . PRO A 1 304 ? -10.444 -23.408 19.065 1.00 80.62 304 PRO A C 1
ATOM 2497 O O . PRO A 1 304 ? -11.633 -23.687 19.199 1.00 80.62 304 PRO A O 1
ATOM 2500 N N . LYS A 1 305 ? -9.483 -24.322 19.240 1.00 78.94 305 LYS A N 1
ATOM 2501 C CA . LYS A 1 305 ? -9.744 -25.685 19.727 1.00 78.94 305 LYS A CA 1
ATOM 2502 C C . LYS A 1 305 ? -9.311 -25.799 21.190 1.00 78.94 305 LYS A C 1
ATOM 2504 O O . LYS A 1 305 ? -8.167 -25.471 21.506 1.00 78.94 305 LYS A O 1
ATOM 2509 N N . GLY A 1 306 ? -10.199 -26.321 22.037 1.00 75.06 306 GLY A N 1
ATOM 2510 C CA . GLY A 1 306 ? -9.977 -26.503 23.476 1.00 75.06 306 GLY A CA 1
ATOM 2511 C C . GLY A 1 306 ? -10.097 -25.213 24.295 1.00 75.06 306 GLY A C 1
ATOM 2512 O O . GLY A 1 306 ? -10.330 -24.136 23.757 1.00 75.06 306 GLY A O 1
ATOM 2513 N N . ASP A 1 307 ? -9.894 -25.323 25.608 1.00 80.25 307 ASP A N 1
ATOM 2514 C CA . ASP A 1 307 ? -10.349 -24.296 26.565 1.00 80.25 307 ASP A CA 1
ATOM 2515 C C . ASP A 1 307 ? -9.287 -23.229 26.888 1.00 80.25 307 ASP A C 1
ATOM 2517 O O . ASP A 1 307 ? -9.521 -22.292 27.650 1.00 80.25 307 ASP A O 1
ATOM 2521 N N . ARG A 1 308 ? -8.080 -23.374 26.328 1.00 79.50 308 ARG A N 1
ATOM 2522 C CA . ARG A 1 308 ? -6.932 -22.497 26.620 1.00 79.50 308 ARG A CA 1
ATOM 2523 C C . ARG A 1 308 ? -6.884 -21.240 25.750 1.00 79.50 308 ARG A C 1
ATOM 2525 O O . ARG A 1 308 ? -6.184 -20.294 26.099 1.00 79.50 308 ARG A O 1
ATOM 2532 N N . LEU A 1 309 ? -7.590 -21.228 24.619 1.00 73.38 309 LEU A N 1
ATOM 2533 C CA . LEU A 1 309 ? -7.586 -20.133 23.648 1.00 73.38 309 LEU A CA 1
ATOM 2534 C C . LEU A 1 309 ? -8.997 -19.570 23.515 1.00 73.38 309 LEU A C 1
ATOM 2536 O O . LEU A 1 309 ? -9.914 -20.290 23.141 1.00 73.38 309 LEU A O 1
ATOM 2540 N N . ARG A 1 310 ? -9.161 -18.276 23.808 1.00 71.56 310 ARG A N 1
ATOM 2541 C CA . ARG A 1 310 ? -10.471 -17.613 23.728 1.00 71.56 310 ARG A CA 1
ATOM 2542 C C . ARG A 1 310 ? -10.852 -17.233 22.301 1.00 71.56 310 ARG A C 1
ATOM 2544 O O . ARG A 1 310 ? -11.996 -17.417 21.927 1.00 71.56 310 ARG A O 1
ATOM 2551 N N . GLU A 1 311 ? -9.900 -16.716 21.527 1.00 76.56 311 GLU A N 1
ATOM 2552 C CA . GLU A 1 311 ? -10.108 -16.235 20.156 1.00 76.56 311 GLU A CA 1
ATOM 2553 C C . GLU A 1 311 ? -8.831 -16.395 19.320 1.00 76.56 311 GLU A C 1
ATOM 2555 O O . GLU A 1 311 ? -7.756 -16.683 19.860 1.00 76.56 311 GLU A O 1
ATOM 2560 N N . ARG A 1 312 ? -8.940 -16.200 17.999 1.00 77.62 312 ARG A N 1
ATOM 2561 C CA . ARG A 1 312 ? -7.794 -16.200 17.076 1.00 77.62 312 ARG A CA 1
ATOM 2562 C C . ARG A 1 312 ? -7.390 -14.795 16.646 1.00 77.62 312 ARG A C 1
ATOM 2564 O O . ARG A 1 312 ? -8.217 -13.902 16.513 1.00 77.62 312 ARG A O 1
ATOM 2571 N N . ILE A 1 313 ? -6.103 -14.645 16.348 1.00 79.44 313 ILE A N 1
ATOM 2572 C CA . ILE A 1 313 ? -5.567 -13.506 15.602 1.00 79.44 313 ILE A CA 1
ATOM 2573 C C . ILE A 1 313 ? -5.340 -13.982 14.169 1.00 79.44 313 ILE A C 1
ATOM 2575 O O . ILE A 1 313 ? -4.707 -15.017 13.957 1.00 79.44 313 ILE A O 1
ATOM 2579 N N . ILE A 1 314 ? -5.863 -13.239 13.196 1.00 76.75 314 ILE A N 1
ATOM 2580 C CA . ILE A 1 314 ? -5.581 -13.469 11.777 1.00 76.75 314 ILE A CA 1
ATOM 2581 C C . ILE A 1 314 ? -4.425 -12.560 11.385 1.00 76.75 314 ILE A C 1
ATOM 2583 O O . ILE A 1 314 ? -4.479 -11.350 11.602 1.00 76.75 314 ILE A O 1
ATOM 2587 N N . LEU A 1 315 ? -3.392 -13.160 10.805 1.00 72.62 315 LEU A N 1
ATOM 2588 C CA . LEU A 1 315 ? -2.252 -12.457 10.240 1.00 72.62 315 LEU A CA 1
ATOM 2589 C C . LEU A 1 315 ? -2.272 -12.652 8.729 1.00 72.62 315 LEU A C 1
ATOM 2591 O O . LEU A 1 315 ? -2.495 -13.761 8.248 1.00 72.62 315 LEU A O 1
ATOM 2595 N N . ILE A 1 316 ? -2.052 -11.563 8.004 1.00 67.06 316 ILE A N 1
ATOM 2596 C CA . ILE A 1 316 ? -1.844 -11.580 6.561 1.00 67.06 316 ILE A CA 1
ATOM 2597 C C . ILE A 1 316 ? -0.420 -11.119 6.353 1.00 67.06 316 ILE A C 1
ATOM 2599 O O . ILE A 1 316 ? -0.079 -9.996 6.733 1.00 67.06 316 ILE A O 1
ATOM 2603 N N . ASP A 1 317 ? 0.385 -11.996 5.777 1.00 51.97 317 ASP A N 1
ATOM 2604 C CA . ASP A 1 317 ? 1.735 -11.670 5.358 1.00 51.97 317 ASP A CA 1
ATOM 2605 C C . ASP A 1 317 ? 1.799 -11.653 3.833 1.00 51.97 317 ASP A C 1
ATOM 2607 O O . ASP A 1 317 ? 1.032 -12.346 3.159 1.00 51.97 317 ASP A O 1
ATOM 2611 N N . LYS A 1 318 ? 2.692 -10.832 3.288 1.00 49.72 318 LYS A N 1
ATOM 2612 C CA . LYS A 1 318 ? 3.018 -10.904 1.868 1.00 49.72 318 LYS A CA 1
ATOM 2613 C C . LYS A 1 318 ? 3.985 -12.078 1.731 1.00 49.72 318 LYS A C 1
ATOM 2615 O O . LYS A 1 318 ? 5.007 -12.070 2.408 1.00 49.72 318 LYS A O 1
ATOM 2620 N N . GLU A 1 319 ? 3.673 -13.073 0.898 1.00 36.59 319 GLU A N 1
ATOM 2621 C CA . GLU A 1 319 ? 4.682 -14.078 0.540 1.00 36.59 319 GLU A CA 1
ATOM 2622 C C . GLU A 1 319 ? 5.928 -13.339 0.028 1.00 36.59 319 GLU A C 1
ATOM 2624 O O . GLU A 1 319 ? 5.833 -12.476 -0.852 1.00 36.59 319 GLU A O 1
ATOM 2629 N N . SER A 1 320 ? 7.043 -13.599 0.711 1.00 30.69 320 SER A N 1
ATOM 2630 C CA . SER A 1 320 ? 8.345 -12.946 0.562 1.00 30.69 320 SER A CA 1
ATOM 2631 C C . SER A 1 320 ? 8.988 -13.203 -0.787 1.00 30.69 320 SER A C 1
ATOM 2633 O O . SER A 1 320 ? 8.984 -14.391 -1.185 1.00 30.69 320 SER A O 1
#

Sequence (320 aa):
MFDMNKIQRMTAELQQFALKYDDIYIIPEKAFALDDLALFKRLNIKIRAIIFDGNADKELFGVPIFKMTEVYKKFNERTALIMLFEKPVPLIQTTIDVKVPWGKCSLPAFVISGDEVLAIYDRLLFLKYIDMYVEDGLESVRSDGLPERFARGLTACADPRFVNFKYQLFDRRSYFKPTHTLDDTAIVIQGPIAYNNDYTVETFKLYRSIYPNAPIVVSTWKGEATSSFRRVCRENLIVLLENEMPEDRGFGNVNLQLESSLQGVKFIRQNTSAKFVLKTRTDQRINYFDFLVYFKNLLKTFPPKGDRLRERIILIDKES